Protein AF-A0A538U457-F1 (afdb_monomer_lite)

Sequence (212 aa):
MRLSGAVQDASADPAGGVRVAGLFSRLGPSGQQPFAFVWQRPANVTSWRLVQSLGPDSLGAVGAARIVESPSDGVVLVSRATLPARGFDECATCPHIYRLRRFRWGPSGLVVADEQIERSPYYAFVQLIQALVAANRDAALQWVADPSIVDQALASGWGASKGSWRLAPGTSADAKDLLMFRGSQEAYRVHFAPKGDSWVVTGFEATNREIE

Structure (mmCIF, N/CA/C/O backbone):
data_AF-A0A538U457-F1
#
_entry.id   AF-A0A538U457-F1
#
loop_
_atom_site.group_PDB
_atom_site.id
_atom_site.type_symbol
_atom_site.label_atom_id
_atom_site.label_alt_id
_atom_site.label_comp_id
_atom_site.label_asym_id
_atom_site.label_entity_id
_atom_site.label_seq_id
_atom_site.pdbx_PDB_ins_code
_atom_site.Cartn_x
_atom_site.Cartn_y
_atom_site.Cartn_z
_atom_site.occupancy
_atom_site.B_iso_or_equiv
_atom_site.auth_seq_id
_atom_site.auth_comp_id
_atom_site.auth_asym_id
_atom_site.auth_atom_id
_atom_site.pdbx_PDB_model_num
ATOM 1 N N . MET A 1 1 ? -6.257 -14.583 -23.884 1.00 38.62 1 MET A N 1
ATOM 2 C CA . MET A 1 1 ? -5.080 -13.726 -23.622 1.00 38.62 1 MET A CA 1
ATOM 3 C C . MET A 1 1 ? -5.391 -12.337 -24.164 1.00 38.62 1 MET A C 1
ATOM 5 O O . MET A 1 1 ? -5.457 -12.188 -25.375 1.00 38.62 1 MET A O 1
ATOM 9 N N . ARG A 1 2 ? -5.701 -11.348 -23.313 1.00 32.06 2 ARG A N 1
ATOM 10 C CA . ARG A 1 2 ? -5.829 -9.953 -23.771 1.00 32.06 2 ARG A CA 1
ATOM 11 C C . ARG A 1 2 ? -4.432 -9.337 -23.757 1.00 32.06 2 ARG A C 1
ATOM 13 O O . ARG A 1 2 ? -3.870 -9.113 -22.692 1.00 32.06 2 ARG A O 1
ATOM 20 N N . LEU A 1 3 ? -3.863 -9.153 -24.944 1.00 33.88 3 LEU A N 1
ATOM 21 C CA . LEU A 1 3 ? -2.622 -8.419 -25.165 1.00 33.88 3 LEU A CA 1
ATOM 22 C C . LEU A 1 3 ? -2.948 -6.922 -25.138 1.00 33.88 3 LEU A C 1
ATOM 24 O O . LEU A 1 3 ? -3.277 -6.340 -26.164 1.00 33.88 3 LEU A O 1
ATOM 28 N N . SER A 1 4 ? -2.890 -6.308 -23.961 1.00 38.06 4 SER A N 1
ATOM 29 C CA . SER A 1 4 ? -2.824 -4.848 -23.846 1.00 38.06 4 SER A CA 1
ATOM 30 C C . SER A 1 4 ? -1.347 -4.466 -23.800 1.00 38.06 4 SER A C 1
ATOM 32 O O . SER A 1 4 ? -0.777 -4.335 -22.722 1.00 38.06 4 SER A O 1
ATOM 34 N N . GLY A 1 5 ? -0.699 -4.420 -24.965 1.00 36.47 5 GLY A N 1
ATOM 35 C CA . GLY A 1 5 ? 0.709 -4.047 -25.079 1.00 36.47 5 GLY A CA 1
ATOM 36 C C . GLY A 1 5 ? 0.842 -2.545 -25.293 1.00 36.47 5 GLY A C 1
ATOM 37 O O . GLY A 1 5 ? 0.376 -2.032 -26.306 1.00 36.47 5 GLY A O 1
ATOM 38 N N . ALA A 1 6 ? 1.490 -1.849 -24.363 1.00 42.72 6 ALA A N 1
ATOM 39 C CA . ALA A 1 6 ? 2.075 -0.546 -24.651 1.00 42.72 6 ALA A CA 1
ATOM 40 C C . ALA A 1 6 ? 3.496 -0.796 -25.172 1.00 42.72 6 ALA A C 1
ATOM 42 O O . ALA A 1 6 ? 4.340 -1.325 -24.447 1.00 42.72 6 ALA A O 1
ATOM 43 N N . VAL A 1 7 ? 3.730 -0.479 -26.444 1.00 44.53 7 VAL A N 1
ATOM 44 C CA . VAL A 1 7 ? 5.066 -0.405 -27.044 1.00 44.53 7 VAL A CA 1
ATOM 45 C C . VAL A 1 7 ? 5.395 1.080 -27.099 1.00 44.53 7 VAL A C 1
ATOM 47 O O . VAL A 1 7 ? 4.703 1.819 -27.792 1.00 44.53 7 VAL A O 1
ATOM 50 N N . GLN A 1 8 ? 6.382 1.534 -26.330 1.00 48.81 8 GLN A N 1
ATOM 51 C CA . GLN A 1 8 ? 6.813 2.934 -26.356 1.00 48.81 8 GLN A CA 1
ATOM 52 C C . GLN A 1 8 ? 8.337 3.051 -26.382 1.00 48.81 8 GLN A C 1
ATOM 54 O O . GLN A 1 8 ? 9.052 2.149 -25.940 1.00 48.81 8 GLN A O 1
ATOM 59 N N . ASP A 1 9 ? 8.777 4.142 -27.007 1.00 46.94 9 ASP A N 1
ATOM 60 C CA . ASP A 1 9 ? 9.971 4.238 -27.839 1.00 46.94 9 ASP A CA 1
ATOM 61 C C . ASP A 1 9 ? 11.332 4.168 -27.136 1.00 46.94 9 ASP A C 1
ATOM 63 O O . ASP A 1 9 ? 11.504 4.385 -25.938 1.00 46.94 9 ASP A O 1
ATOM 67 N N . ALA A 1 10 ? 12.300 3.852 -27.994 1.00 48.16 10 ALA A N 1
ATOM 68 C CA . ALA A 1 10 ? 13.732 3.723 -27.806 1.00 48.16 10 ALA A CA 1
ATOM 69 C C . ALA A 1 10 ? 14.384 4.670 -26.782 1.00 48.16 10 ALA A C 1
ATOM 71 O O . ALA A 1 10 ? 14.376 5.887 -26.947 1.00 48.16 10 ALA A O 1
ATOM 72 N N . SER A 1 11 ? 15.131 4.102 -25.831 1.00 50.97 11 SER A N 1
ATOM 73 C CA . SER A 1 11 ? 16.285 4.811 -25.267 1.00 50.97 11 SER A CA 1
ATOM 74 C C . SER A 1 11 ? 17.466 4.614 -26.223 1.00 50.97 11 SER A C 1
ATOM 76 O O . SER A 1 11 ? 17.810 3.479 -26.574 1.00 50.97 11 SER A O 1
ATOM 78 N N . ALA A 1 12 ? 18.073 5.718 -26.671 1.00 52.41 12 ALA A N 1
ATOM 79 C CA . ALA A 1 12 ? 19.362 5.671 -27.348 1.00 52.41 12 ALA A CA 1
ATOM 80 C C . ALA A 1 12 ? 20.405 5.204 -26.327 1.00 52.41 12 ALA A C 1
ATOM 82 O O . ALA A 1 12 ? 20.674 5.876 -25.331 1.00 52.41 12 ALA A O 1
ATOM 83 N N . ASP A 1 13 ? 20.921 4.000 -26.535 1.00 54.59 13 ASP A N 1
ATOM 84 C CA . ASP A 1 13 ? 21.968 3.418 -25.711 1.00 54.59 13 ASP A CA 1
ATOM 85 C C . ASP A 1 13 ? 23.282 4.176 -25.973 1.00 54.59 13 ASP A C 1
ATOM 87 O O . ASP A 1 13 ? 23.631 4.361 -27.145 1.00 54.59 13 ASP A O 1
ATOM 91 N N . PRO A 1 14 ? 24.067 4.571 -24.953 1.00 53.41 14 PRO A N 1
ATOM 92 C CA . PRO A 1 14 ? 25.421 5.086 -25.176 1.00 53.41 14 PRO A CA 1
ATOM 93 C C . PRO A 1 14 ? 26.318 4.101 -25.953 1.00 53.41 14 PRO A C 1
ATOM 95 O O . PRO A 1 14 ? 27.301 4.519 -26.555 1.00 53.41 14 PRO A O 1
ATOM 98 N N . ALA A 1 15 ? 25.961 2.808 -26.000 1.00 56.38 15 ALA A N 1
ATOM 99 C CA . ALA A 1 15 ? 26.622 1.785 -26.816 1.00 56.38 15 ALA A CA 1
ATOM 100 C C . ALA A 1 15 ? 26.110 1.671 -28.278 1.00 56.38 15 ALA A C 1
ATOM 102 O O . ALA A 1 15 ? 26.468 0.726 -28.982 1.00 56.38 15 ALA A O 1
ATOM 103 N N . GLY A 1 16 ? 25.269 2.600 -28.756 1.00 66.81 16 GLY A N 1
ATOM 104 C CA . GLY A 1 16 ? 24.899 2.739 -30.176 1.00 66.81 16 GLY A CA 1
ATOM 105 C C . GLY A 1 16 ? 23.765 1.836 -30.688 1.00 66.81 16 GLY A C 1
ATOM 106 O O . GLY A 1 16 ? 23.503 1.805 -31.888 1.00 66.81 16 GLY A O 1
ATOM 107 N N . GLY A 1 17 ? 23.083 1.092 -29.813 1.00 81.00 17 GLY A N 1
ATOM 108 C CA . GLY A 1 17 ? 21.930 0.251 -30.165 1.00 81.00 17 GLY A CA 1
ATOM 109 C C . GLY A 1 17 ? 20.574 0.862 -29.793 1.00 81.00 17 GLY A C 1
ATOM 110 O O . GLY A 1 17 ? 20.490 1.807 -29.013 1.00 81.00 17 GLY A O 1
ATOM 111 N N . VAL A 1 18 ? 19.496 0.271 -30.315 1.00 88.19 18 VAL A N 1
ATOM 112 C CA . VAL A 1 18 ? 18.109 0.585 -29.931 1.00 88.19 18 VAL A CA 1
ATOM 113 C C . VAL A 1 18 ? 17.602 -0.475 -28.959 1.00 88.19 18 VAL A C 1
ATOM 115 O O . VAL A 1 18 ? 17.804 -1.671 -29.183 1.00 88.19 18 VAL A O 1
ATOM 118 N N . ARG A 1 19 ? 16.918 -0.057 -27.893 1.00 89.31 19 ARG A N 1
ATOM 119 C CA . ARG A 1 19 ? 16.259 -0.958 -26.937 1.00 89.31 19 ARG A CA 1
ATOM 120 C C . ARG A 1 19 ? 14.780 -0.641 -26.835 1.00 89.31 19 ARG A C 1
ATOM 122 O O . ARG A 1 19 ? 14.412 0.526 -26.836 1.00 89.31 19 ARG A O 1
ATOM 129 N N . VAL A 1 20 ? 13.957 -1.676 -26.717 1.00 91.69 20 VAL A N 1
ATOM 130 C CA . VAL A 1 20 ? 12.508 -1.546 -26.527 1.00 91.69 20 VAL A CA 1
ATOM 131 C C . VAL A 1 20 ? 12.059 -2.462 -25.401 1.00 91.69 20 VAL A C 1
ATOM 133 O O . VAL A 1 20 ? 12.554 -3.584 -25.274 1.00 91.69 20 VAL A O 1
ATOM 136 N N . ALA A 1 21 ? 11.122 -1.986 -24.587 1.00 93.44 21 ALA A N 1
ATOM 137 C CA . ALA A 1 21 ? 10.459 -2.792 -23.574 1.00 93.44 21 ALA A CA 1
ATOM 138 C C . ALA A 1 21 ? 9.000 -3.016 -23.975 1.00 93.44 21 ALA A C 1
ATOM 140 O O . ALA A 1 21 ? 8.310 -2.086 -24.386 1.00 93.44 21 ALA A O 1
ATOM 141 N N . GLY A 1 22 ? 8.533 -4.252 -23.837 1.00 94.19 22 GLY A N 1
ATOM 142 C CA . GLY A 1 22 ? 7.123 -4.603 -23.945 1.00 94.19 22 GLY A CA 1
ATOM 143 C C . GLY A 1 22 ? 6.611 -5.040 -22.586 1.00 94.19 22 GLY A C 1
ATOM 144 O O . GLY A 1 22 ? 7.210 -5.914 -21.953 1.00 94.19 22 GLY A O 1
ATOM 145 N N . LEU A 1 23 ? 5.510 -4.434 -22.149 1.00 96.25 23 LEU A N 1
ATOM 146 C CA . LEU A 1 23 ? 4.815 -4.805 -20.926 1.00 96.25 23 LEU A CA 1
ATOM 147 C C . LEU A 1 23 ? 3.548 -5.595 -21.254 1.00 96.25 23 LEU A C 1
ATOM 149 O O . LEU A 1 23 ? 2.762 -5.216 -22.122 1.00 96.25 23 LEU A O 1
ATOM 153 N N . PHE A 1 24 ? 3.348 -6.675 -20.514 1.00 95.50 24 PHE A N 1
ATOM 154 C CA . PHE A 1 24 ? 2.248 -7.606 -20.680 1.00 95.50 24 PHE A CA 1
ATOM 155 C C . PHE A 1 24 ? 1.660 -7.956 -19.321 1.00 95.50 24 PHE A C 1
ATOM 157 O O . PHE A 1 24 ? 2.313 -7.809 -18.290 1.00 95.50 24 PHE A O 1
ATOM 164 N N . SER A 1 25 ? 0.443 -8.489 -19.331 1.00 93.94 25 SER A N 1
ATOM 165 C CA . SER A 1 25 ? -0.188 -9.009 -18.125 1.00 93.94 25 SER A CA 1
ATOM 166 C C . SER A 1 25 ? -1.003 -10.253 -18.428 1.00 93.94 25 SER A C 1
ATOM 168 O O . SER A 1 25 ? -1.618 -10.375 -19.489 1.00 93.94 25 SER A O 1
ATOM 170 N N . ARG A 1 26 ? -1.061 -11.160 -17.455 1.00 93.50 26 ARG A N 1
ATOM 171 C CA . ARG A 1 26 ? -2.000 -12.286 -17.445 1.00 93.50 26 ARG A CA 1
ATOM 172 C C . ARG A 1 26 ? -2.936 -12.179 -16.247 1.00 93.50 26 ARG A C 1
ATOM 174 O O . ARG A 1 26 ? -2.561 -11.611 -15.227 1.00 93.50 26 ARG A O 1
ATOM 181 N N . LEU A 1 27 ? -4.141 -12.725 -16.371 1.00 91.50 27 LEU A N 1
ATOM 182 C CA . LEU A 1 27 ? -5.065 -12.866 -15.249 1.00 91.50 27 LEU A CA 1
ATOM 183 C C . LEU A 1 27 ? -4.806 -14.218 -14.575 1.00 91.50 27 LEU A C 1
ATOM 185 O O . LEU A 1 27 ? -4.837 -15.246 -15.252 1.00 91.50 27 LEU A O 1
ATOM 189 N N . GLY A 1 28 ? -4.505 -14.207 -13.279 1.00 85.50 28 GLY 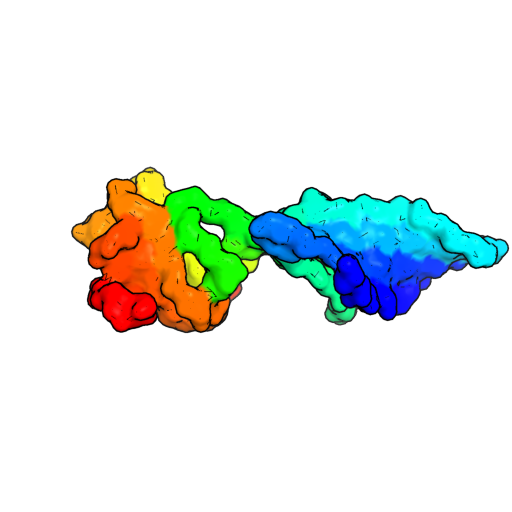A N 1
ATOM 190 C CA . GLY A 1 28 ? -4.382 -15.399 -12.442 1.00 85.50 28 GLY A CA 1
ATOM 191 C C . GLY A 1 28 ? -5.474 -15.457 -11.366 1.00 85.50 28 GLY A C 1
ATOM 192 O O . GLY A 1 28 ? -6.260 -14.516 -11.250 1.00 85.50 28 GLY A O 1
ATOM 193 N N . PRO A 1 29 ? -5.509 -16.526 -10.547 1.00 80.88 29 PRO A N 1
ATOM 194 C CA . PRO A 1 29 ? -6.521 -16.702 -9.499 1.00 80.88 29 PRO A CA 1
ATOM 195 C C . PRO A 1 29 ? -6.559 -15.556 -8.483 1.00 8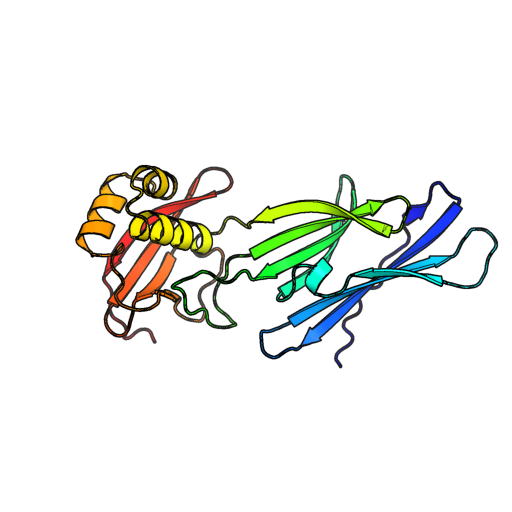0.88 29 PRO A C 1
ATOM 197 O O . PRO A 1 29 ? -7.620 -15.191 -7.997 1.00 80.88 29 PRO A O 1
ATOM 200 N N . SER A 1 30 ? -5.396 -14.974 -8.190 1.00 83.00 30 SER A N 1
ATOM 201 C CA . SER A 1 30 ? -5.239 -13.891 -7.214 1.00 83.00 30 SER A CA 1
ATOM 202 C C . SER A 1 30 ? -5.284 -12.493 -7.836 1.00 83.00 30 SER A C 1
ATOM 204 O O . SER A 1 30 ? -5.100 -11.518 -7.122 1.00 83.00 30 SER A O 1
ATOM 206 N N . GLY A 1 31 ? -5.489 -12.374 -9.153 1.00 87.50 31 GLY A N 1
ATOM 207 C CA . GLY A 1 31 ? -5.535 -11.092 -9.858 1.00 87.50 31 GLY A CA 1
ATOM 208 C C . GLY A 1 31 ? -4.564 -10.989 -11.033 1.00 87.50 31 GLY A C 1
ATOM 209 O O . GLY A 1 31 ? -4.044 -11.983 -11.548 1.00 87.50 31 GLY A O 1
ATOM 210 N N . GLN A 1 32 ? -4.351 -9.761 -11.502 1.00 91.94 32 GLN A N 1
ATOM 211 C CA . GLN A 1 32 ? -3.461 -9.470 -12.624 1.00 91.94 32 GLN A CA 1
ATOM 212 C C . GLN A 1 32 ? -1.994 -9.713 -12.229 1.00 91.94 32 GLN A C 1
ATOM 214 O O . GLN A 1 32 ? -1.577 -9.391 -11.123 1.00 91.94 32 GLN A O 1
ATOM 219 N N . GLN A 1 33 ? -1.209 -10.299 -13.130 1.00 94.69 33 GLN A N 1
ATOM 220 C CA . GLN A 1 33 ? 0.222 -10.547 -12.954 1.00 94.69 33 GLN A CA 1
ATOM 221 C C . GLN A 1 33 ? 0.975 -9.962 -14.154 1.00 94.69 33 GLN A C 1
ATOM 223 O O . GLN A 1 33 ? 0.889 -10.537 -15.251 1.00 94.69 33 GLN A O 1
ATOM 228 N N . PRO A 1 34 ? 1.664 -8.819 -13.992 1.00 95.75 34 PRO A N 1
ATOM 229 C CA . PRO A 1 34 ? 2.434 -8.218 -15.064 1.00 95.75 34 PRO A CA 1
ATOM 230 C C . PRO A 1 34 ? 3.740 -8.982 -15.305 1.00 95.75 34 PRO A C 1
ATOM 232 O O . PRO A 1 34 ? 4.302 -9.598 -14.402 1.00 95.75 34 PRO A O 1
ATOM 235 N N . PHE A 1 35 ? 4.246 -8.913 -16.529 1.00 96.25 35 PHE A N 1
ATOM 236 C CA . PHE A 1 35 ? 5.586 -9.353 -16.906 1.00 96.25 35 PHE A CA 1
ATOM 237 C C . PHE A 1 35 ? 6.085 -8.497 -18.070 1.00 96.25 35 PHE A C 1
ATOM 239 O O . PHE A 1 35 ? 5.293 -8.010 -18.879 1.00 96.25 35 PHE A O 1
ATOM 246 N N . ALA A 1 36 ? 7.395 -8.295 -18.157 1.00 96.12 36 ALA A N 1
ATOM 247 C CA . ALA A 1 36 ? 8.000 -7.453 -19.179 1.00 96.12 36 ALA A CA 1
ATOM 248 C C . ALA A 1 36 ? 9.141 -8.168 -19.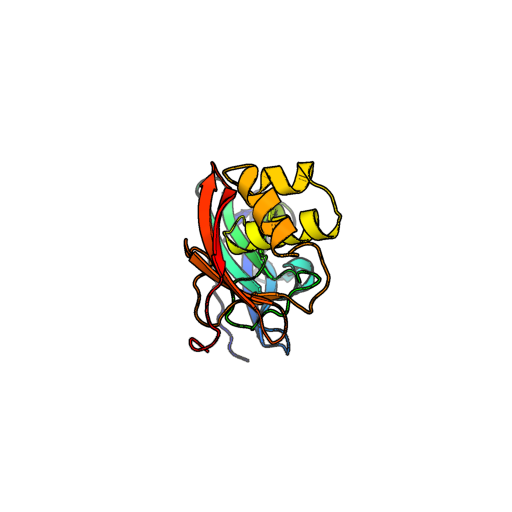898 1.00 96.12 36 ALA A C 1
ATOM 250 O O . ALA A 1 36 ? 9.841 -9.007 -19.331 1.00 96.12 36 ALA A O 1
ATOM 251 N N . PHE A 1 37 ? 9.347 -7.792 -21.150 1.00 96.88 37 PHE A N 1
ATOM 252 C CA . PHE A 1 37 ? 10.457 -8.249 -21.971 1.00 96.88 37 PHE A CA 1
ATOM 253 C C . PH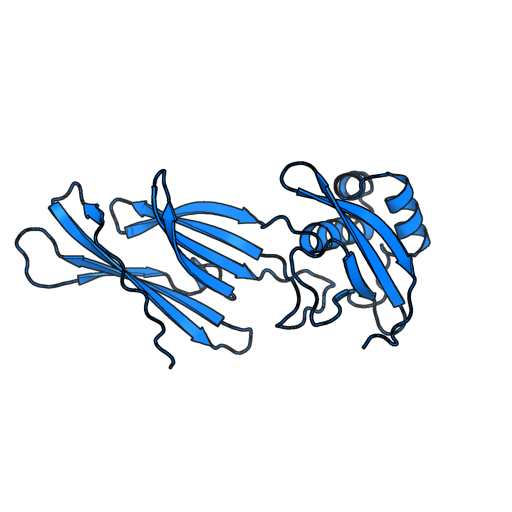E A 1 37 ? 11.193 -7.043 -22.532 1.00 96.88 37 PHE A C 1
ATOM 255 O O . PHE A 1 37 ? 10.568 -6.051 -22.906 1.00 96.88 37 PHE A O 1
ATOM 262 N N . VAL A 1 38 ? 12.518 -7.138 -22.601 1.00 94.88 38 VAL A N 1
ATOM 263 C CA . VAL A 1 38 ? 13.366 -6.126 -23.227 1.00 94.88 38 VAL A CA 1
ATOM 264 C C . VAL A 1 38 ? 14.068 -6.749 -24.413 1.00 94.88 38 VAL A C 1
ATOM 266 O O . VAL A 1 38 ? 14.767 -7.757 -24.275 1.00 94.88 38 VAL A O 1
ATOM 269 N N . TRP A 1 39 ? 13.936 -6.104 -25.563 1.00 94.81 39 TRP A N 1
ATOM 270 C CA . TRP A 1 39 ? 14.673 -6.449 -26.765 1.00 94.81 39 TRP A CA 1
ATOM 271 C C . TRP A 1 39 ? 15.694 -5.368 -27.083 1.00 94.81 39 TRP A C 1
ATOM 273 O O . TRP A 1 39 ? 15.456 -4.179 -26.879 1.00 94.81 39 TRP A O 1
ATOM 283 N N . GLN A 1 40 ? 16.836 -5.792 -27.611 1.00 92.62 40 GLN A N 1
ATOM 284 C CA . GLN A 1 40 ? 17.882 -4.909 -28.103 1.00 92.62 40 GLN A CA 1
ATOM 285 C C . GLN A 1 40 ? 18.151 -5.220 -29.570 1.00 92.62 40 GLN A C 1
ATOM 287 O O . GLN A 1 40 ? 18.251 -6.384 -29.966 1.00 92.62 40 GLN A O 1
ATOM 292 N N . ARG A 1 41 ? 18.336 -4.165 -30.351 1.00 92.50 41 ARG A N 1
ATOM 293 C CA . ARG A 1 41 ? 18.927 -4.208 -31.680 1.00 92.50 41 ARG A CA 1
ATOM 294 C C . ARG A 1 41 ? 20.257 -3.448 -31.632 1.00 92.50 41 ARG A C 1
ATOM 296 O O . ARG A 1 41 ? 20.232 -2.222 -31.511 1.00 92.50 41 ARG A O 1
ATOM 303 N N . PRO A 1 42 ? 21.408 -4.145 -31.650 1.00 88.50 42 PRO A N 1
ATOM 304 C CA . PRO A 1 42 ? 22.719 -3.499 -31.696 1.00 88.50 42 PRO A CA 1
ATOM 305 C C . PRO A 1 42 ? 22.878 -2.575 -32.910 1.00 88.50 42 PRO A C 1
ATOM 307 O O . PRO A 1 42 ? 22.178 -2.735 -33.913 1.00 88.50 42 PRO A O 1
ATOM 310 N N . ALA A 1 43 ? 23.833 -1.642 -32.835 1.00 85.81 43 ALA A N 1
ATOM 311 C CA . ALA A 1 43 ? 24.239 -0.840 -33.986 1.00 85.81 43 ALA A CA 1
ATOM 312 C C . ALA A 1 43 ? 24.586 -1.757 -35.168 1.00 85.81 43 ALA A C 1
ATOM 314 O O . ALA A 1 43 ? 25.257 -2.772 -34.982 1.00 85.81 43 ALA A O 1
ATOM 315 N N . ASN A 1 44 ? 24.160 -1.394 -36.378 1.00 87.25 44 ASN A N 1
ATOM 316 C CA . ASN A 1 44 ? 24.506 -2.099 -37.621 1.00 87.25 44 ASN A CA 1
ATOM 317 C C . ASN A 1 44 ? 24.006 -3.555 -37.726 1.00 87.25 44 ASN A C 1
ATOM 319 O O . ASN A 1 44 ? 24.433 -4.286 -38.617 1.00 87.25 44 ASN A O 1
ATOM 323 N N . VAL A 1 45 ? 23.084 -3.979 -36.857 1.00 90.25 45 VAL A N 1
ATOM 324 C CA . VAL A 1 45 ? 22.435 -5.294 -36.923 1.00 90.25 45 VAL A CA 1
ATOM 325 C C . VAL A 1 45 ? 20.939 -5.105 -37.169 1.00 90.25 45 VAL A C 1
ATOM 327 O O . VAL A 1 45 ? 20.297 -4.261 -36.548 1.00 90.25 45 VAL A O 1
ATOM 330 N N . THR A 1 46 ? 20.354 -5.890 -38.074 1.00 88.94 46 THR A N 1
ATOM 331 C CA . THR A 1 46 ? 18.921 -5.796 -38.414 1.00 88.94 46 THR A CA 1
ATOM 332 C C . THR A 1 46 ? 18.029 -6.644 -37.506 1.00 88.94 46 THR A C 1
ATOM 334 O O . THR A 1 46 ? 16.840 -6.356 -37.376 1.00 88.94 46 THR A O 1
ATOM 337 N N . SER A 1 47 ? 18.586 -7.662 -36.846 1.00 93.50 47 SER A N 1
ATOM 338 C CA . SER A 1 47 ? 17.851 -8.570 -35.965 1.00 93.50 47 SER A CA 1
ATOM 339 C C . SER A 1 47 ? 17.705 -8.031 -34.543 1.00 93.50 47 SER A C 1
ATOM 341 O O . SER A 1 47 ? 18.667 -7.553 -33.937 1.00 93.50 47 SER A O 1
ATOM 343 N N . TRP A 1 48 ? 16.516 -8.215 -33.975 1.00 94.31 48 TRP A N 1
ATOM 344 C CA . TRP A 1 48 ? 16.267 -8.040 -32.548 1.00 94.31 48 TRP A CA 1
ATOM 345 C C . TRP A 1 48 ? 16.668 -9.290 -31.772 1.00 94.31 48 TRP A C 1
ATOM 347 O O . TRP A 1 48 ? 16.427 -10.411 -32.218 1.00 94.31 48 TRP A O 1
ATOM 357 N N . ARG A 1 49 ? 17.216 -9.099 -30.572 1.00 94.50 49 ARG A N 1
ATOM 358 C CA . ARG A 1 49 ? 17.426 -10.174 -29.595 1.00 94.50 49 ARG A CA 1
ATOM 359 C C . ARG A 1 49 ? 16.739 -9.828 -28.281 1.00 94.50 49 ARG A C 1
ATOM 361 O O . ARG A 1 49 ? 16.773 -8.675 -27.853 1.00 94.50 49 ARG A O 1
ATOM 368 N N . LEU A 1 50 ? 16.130 -10.823 -27.643 1.00 95.25 50 LEU A N 1
ATOM 369 C CA . LEU A 1 50 ? 15.642 -10.696 -26.273 1.00 95.25 50 LEU A CA 1
ATOM 370 C C . LEU A 1 50 ? 16.856 -10.621 -25.338 1.00 95.25 50 LEU A C 1
ATOM 372 O O . LEU A 1 50 ? 17.704 -11.509 -25.372 1.00 95.25 50 LEU A O 1
ATOM 376 N N . VAL A 1 51 ? 16.952 -9.562 -24.535 1.00 95.00 51 VAL A N 1
ATOM 377 C CA . VAL A 1 51 ? 18.070 -9.349 -23.595 1.00 95.00 51 VAL A CA 1
ATOM 378 C C . VAL A 1 51 ? 17.646 -9.433 -22.135 1.00 95.00 51 VAL A C 1
ATOM 380 O O . VAL A 1 51 ? 18.492 -9.639 -21.271 1.00 95.00 51 VAL A O 1
ATOM 383 N N . GLN A 1 52 ? 16.349 -9.303 -21.847 1.00 96.25 52 GLN A N 1
ATOM 384 C CA . GLN A 1 52 ? 15.834 -9.415 -20.489 1.00 96.25 52 GLN A CA 1
ATOM 385 C C . GLN A 1 52 ? 14.390 -9.908 -20.477 1.00 96.25 52 GLN A C 1
ATOM 387 O O . GLN A 1 52 ? 13.571 -9.498 -21.301 1.00 96.25 52 GLN A O 1
ATOM 392 N N . SER A 1 53 ? 14.071 -10.723 -19.477 1.00 96.81 53 SER A N 1
ATOM 393 C CA . SER A 1 53 ? 12.708 -11.059 -19.076 1.00 96.81 53 SER A CA 1
ATOM 394 C C . SER A 1 53 ? 12.519 -10.726 -17.600 1.00 96.81 53 SER A C 1
ATOM 396 O O . SER A 1 53 ? 13.280 -11.203 -16.758 1.00 96.81 53 SER A O 1
ATOM 398 N N . LEU A 1 54 ? 11.497 -9.940 -17.286 1.00 96.50 54 LEU A N 1
ATOM 399 C CA . LEU A 1 54 ? 11.045 -9.659 -15.930 1.00 96.50 54 LEU A CA 1
ATOM 400 C C . LEU A 1 54 ? 9.725 -10.394 -15.718 1.00 96.50 54 LEU A C 1
ATOM 402 O O . LEU A 1 54 ? 8.691 -9.994 -16.253 1.00 96.50 54 LEU A O 1
ATOM 406 N N . GLY A 1 55 ? 9.773 -11.494 -14.971 1.00 95.06 55 GLY A N 1
ATOM 407 C CA . GLY A 1 55 ? 8.574 -12.250 -14.615 1.00 95.06 55 GLY A CA 1
ATOM 408 C C . GLY A 1 55 ? 7.738 -11.537 -13.545 1.00 95.06 55 GLY A C 1
ATOM 409 O O . GLY A 1 55 ? 8.184 -10.525 -12.994 1.00 95.06 55 GLY A O 1
ATOM 410 N N . PRO A 1 56 ? 6.561 -12.089 -13.193 1.00 92.19 56 PRO A N 1
ATOM 411 C CA . PRO A 1 56 ? 5.731 -11.552 -12.119 1.00 92.19 56 PRO A CA 1
ATOM 412 C C . PRO A 1 56 ? 6.524 -11.309 -10.837 1.00 92.19 56 PRO A C 1
ATOM 414 O O . PRO A 1 56 ? 6.478 -10.207 -10.308 1.00 92.19 56 PRO A O 1
ATOM 417 N N . ASP A 1 57 ? 7.348 -12.260 -10.397 1.00 91.75 57 ASP A N 1
ATOM 418 C CA . ASP A 1 57 ? 8.135 -12.126 -9.162 1.00 91.75 57 ASP A CA 1
ATOM 419 C C . ASP A 1 57 ? 9.124 -10.948 -9.209 1.00 91.75 57 ASP A C 1
ATOM 421 O O . ASP A 1 57 ? 9.301 -10.225 -8.224 1.00 91.75 57 ASP A O 1
ATOM 425 N N . SER A 1 58 ? 9.713 -10.679 -10.380 1.00 94.19 58 SER A N 1
ATOM 426 C CA . SER A 1 58 ? 10.572 -9.508 -10.590 1.00 94.19 58 SER A CA 1
ATOM 427 C C . SER A 1 58 ? 9.787 -8.200 -10.442 1.00 94.19 58 SER A C 1
ATOM 429 O O . SER A 1 58 ? 10.292 -7.237 -9.864 1.00 94.19 58 SER A O 1
ATOM 431 N N . LEU A 1 59 ? 8.533 -8.174 -10.900 1.00 94.38 59 LEU A N 1
ATOM 432 C CA . LEU A 1 59 ? 7.639 -7.012 -10.830 1.00 94.38 59 LEU A CA 1
ATOM 433 C C . LEU A 1 59 ? 6.805 -6.940 -9.534 1.00 94.38 59 LEU A C 1
ATOM 435 O O . LEU A 1 59 ? 6.012 -6.015 -9.369 1.00 94.38 59 LEU A O 1
ATOM 439 N N . GLY A 1 60 ? 7.011 -7.865 -8.590 1.00 88.75 60 GLY A N 1
ATOM 440 C CA . GLY A 1 60 ? 6.336 -7.873 -7.285 1.00 88.75 60 GLY A CA 1
ATOM 441 C C . GLY A 1 60 ? 5.114 -8.795 -7.173 1.00 88.75 60 GLY A C 1
ATOM 442 O O . GLY A 1 60 ? 4.403 -8.722 -6.181 1.00 88.75 60 GLY A O 1
ATOM 443 N N . ALA A 1 61 ? 4.911 -9.697 -8.133 1.00 89.88 61 ALA A N 1
ATOM 444 C CA . ALA A 1 61 ? 3.833 -10.681 -8.246 1.00 89.88 61 ALA A CA 1
ATOM 445 C C . ALA A 1 61 ? 2.481 -10.109 -8.711 1.00 89.88 61 ALA A C 1
ATOM 447 O O . ALA A 1 61 ? 2.337 -9.769 -9.884 1.00 89.88 61 ALA A O 1
ATOM 448 N N . VAL A 1 62 ? 1.464 -10.097 -7.848 1.00 93.25 62 VAL A N 1
ATOM 449 C CA . VAL A 1 62 ? 0.095 -9.694 -8.205 1.00 93.25 62 VAL A CA 1
ATOM 450 C C . VAL A 1 62 ? -0.022 -8.176 -8.172 1.00 93.25 62 VAL A C 1
ATOM 452 O O . VAL A 1 62 ? 0.413 -7.546 -7.215 1.00 93.25 62 VAL A O 1
ATOM 455 N N . GLY A 1 63 ? -0.626 -7.587 -9.200 1.00 92.69 63 GLY A N 1
ATOM 456 C CA . GLY A 1 63 ? -0.895 -6.159 -9.286 1.00 92.69 63 GLY A CA 1
ATOM 457 C C . GLY A 1 63 ? -0.885 -5.650 -10.722 1.00 92.69 63 GLY A C 1
ATOM 458 O O . GLY A 1 63 ? -1.216 -6.365 -11.668 1.00 92.69 63 GLY A O 1
ATOM 459 N N . ALA A 1 64 ? -0.485 -4.395 -10.885 1.00 94.12 64 ALA A N 1
ATOM 460 C CA . ALA A 1 64 ? -0.409 -3.732 -12.177 1.00 94.12 64 ALA A CA 1
ATOM 461 C C . ALA A 1 64 ? 1.003 -3.210 -12.433 1.00 94.12 64 ALA A C 1
ATOM 463 O O . ALA A 1 64 ? 1.769 -2.940 -11.511 1.00 94.12 64 ALA A O 1
ATOM 464 N N . ALA A 1 65 ? 1.343 -3.018 -13.698 1.00 95.81 65 ALA A N 1
ATOM 465 C CA . ALA A 1 65 ? 2.522 -2.263 -14.076 1.00 95.81 65 ALA A CA 1
ATOM 466 C C . ALA A 1 65 ? 2.175 -1.325 -15.229 1.00 95.81 65 ALA A C 1
ATOM 468 O O . ALA A 1 65 ? 1.193 -1.538 -15.943 1.00 95.81 65 ALA A O 1
ATOM 469 N N . ARG A 1 66 ? 2.971 -0.273 -15.390 1.00 95.56 66 ARG A N 1
ATOM 470 C CA . ARG A 1 66 ? 2.828 0.712 -16.458 1.00 95.56 66 ARG A CA 1
ATOM 471 C C . ARG A 1 66 ? 4.184 1.273 -16.848 1.00 95.56 66 ARG A C 1
ATOM 473 O O . ARG A 1 66 ? 5.042 1.469 -15.991 1.00 95.56 66 ARG A O 1
ATOM 480 N N . ILE A 1 67 ? 4.350 1.547 -18.132 1.00 92.62 67 ILE A N 1
ATOM 481 C CA . ILE A 1 67 ? 5.459 2.352 -18.637 1.00 92.62 67 ILE A CA 1
ATOM 482 C C . ILE A 1 67 ? 4.989 3.808 -18.606 1.00 92.62 67 ILE A C 1
ATOM 484 O O . ILE A 1 67 ? 3.875 4.096 -19.040 1.00 92.62 67 ILE A O 1
ATOM 488 N N . VAL A 1 68 ? 5.786 4.696 -18.020 1.00 91.81 68 VAL A N 1
ATOM 489 C CA . VAL A 1 68 ? 5.467 6.124 -17.877 1.00 91.81 68 VAL A CA 1
ATOM 490 C C . VAL A 1 68 ? 6.695 6.971 -18.180 1.00 91.81 68 VAL A C 1
ATOM 492 O O . VAL A 1 68 ? 7.826 6.533 -17.977 1.00 91.81 68 VAL A O 1
ATOM 495 N N . GLU A 1 69 ? 6.476 8.199 -18.633 1.00 87.62 69 GLU A N 1
ATOM 496 C CA . GLU A 1 69 ? 7.542 9.191 -18.766 1.00 87.62 69 GLU A CA 1
ATOM 497 C C . GLU A 1 69 ? 7.850 9.823 -17.399 1.00 87.62 69 GLU A C 1
ATOM 499 O O . GLU A 1 69 ? 6.953 10.204 -16.645 1.00 87.62 69 GLU A O 1
ATOM 504 N N . SER A 1 70 ? 9.136 9.906 -17.066 1.00 84.19 70 SER A N 1
ATOM 505 C CA . SER A 1 70 ? 9.690 10.555 -15.880 1.00 84.19 70 SER A CA 1
ATOM 506 C C . SER A 1 70 ? 10.532 11.756 -16.322 1.00 84.19 70 SER A C 1
ATOM 508 O O . SER A 1 70 ? 11.427 11.576 -17.150 1.00 84.19 70 SER A O 1
ATOM 510 N N . PRO A 1 71 ? 10.331 12.961 -15.760 1.00 81.38 71 PRO A N 1
ATOM 511 C CA . PRO A 1 71 ? 11.133 14.135 -16.115 1.00 81.38 71 PRO A CA 1
ATOM 512 C C . PRO A 1 71 ? 12.638 13.960 -15.863 1.00 81.38 71 PRO A C 1
ATOM 514 O O . PRO A 1 71 ? 13.451 14.516 -16.593 1.00 81.38 71 PRO A O 1
ATOM 517 N N . SER A 1 72 ? 13.009 13.191 -14.834 1.00 83.12 72 SER A N 1
ATOM 518 C CA . SER A 1 72 ? 14.402 12.958 -14.426 1.00 83.12 72 SER A CA 1
ATOM 519 C C . SER A 1 72 ? 15.053 11.751 -15.098 1.00 83.12 72 SER A C 1
ATOM 521 O O . SER A 1 72 ? 16.259 11.751 -15.322 1.00 83.12 72 SER A O 1
ATOM 523 N N . ASP A 1 73 ? 14.267 10.716 -15.398 1.00 78.44 73 ASP A N 1
ATOM 524 C CA . ASP A 1 73 ? 14.783 9.389 -15.775 1.00 78.44 73 ASP A CA 1
ATOM 525 C C . ASP A 1 73 ? 14.380 8.964 -17.192 1.00 78.44 73 ASP A C 1
ATOM 527 O O . ASP A 1 73 ? 14.685 7.848 -17.617 1.00 78.44 73 ASP A O 1
ATOM 531 N N . GLY A 1 74 ? 13.662 9.824 -17.919 1.00 84.69 74 GLY A N 1
ATOM 532 C CA . GLY A 1 74 ? 13.033 9.463 -19.182 1.00 84.69 74 GLY A CA 1
ATOM 533 C C . GLY A 1 74 ? 11.967 8.384 -18.982 1.00 84.69 74 GLY A C 1
ATOM 534 O O . GLY A 1 74 ? 11.224 8.390 -18.004 1.00 84.69 74 GLY A O 1
ATOM 535 N N . VAL A 1 75 ? 11.867 7.442 -19.915 1.00 86.19 75 VAL A N 1
ATOM 536 C CA . VAL A 1 75 ? 10.879 6.358 -19.841 1.00 86.19 75 VAL A CA 1
ATOM 537 C C . VAL A 1 75 ? 11.246 5.368 -18.729 1.00 86.19 75 VAL A C 1
ATOM 539 O O . VAL A 1 75 ? 12.315 4.756 -18.758 1.00 86.19 75 VAL A O 1
ATOM 542 N N . VAL A 1 76 ? 10.333 5.162 -17.778 1.00 92.12 76 VAL A N 1
ATOM 543 C CA . VAL A 1 76 ? 10.486 4.228 -16.652 1.00 92.12 76 VAL A CA 1
ATOM 544 C C . VAL A 1 76 ? 9.351 3.210 -16.617 1.00 92.12 76 VAL A C 1
ATOM 546 O O . VAL A 1 76 ? 8.211 3.499 -16.983 1.00 92.12 76 VAL A O 1
ATOM 549 N N . LEU A 1 77 ? 9.646 2.008 -16.126 1.00 95.12 77 LEU A N 1
ATOM 550 C CA . LEU A 1 77 ? 8.625 1.018 -15.786 1.00 95.12 77 LEU A CA 1
ATOM 551 C C . LEU A 1 77 ? 8.282 1.168 -14.301 1.00 95.12 77 LEU A C 1
ATOM 553 O O . LEU A 1 77 ? 9.167 1.167 -13.453 1.00 95.12 77 LEU A O 1
ATOM 557 N N . VAL A 1 78 ? 6.998 1.277 -13.977 1.00 96.25 78 VAL A N 1
ATOM 558 C CA . VAL A 1 78 ? 6.502 1.317 -12.598 1.00 96.25 78 VAL A CA 1
ATOM 559 C C . VAL A 1 78 ? 5.594 0.121 -12.379 1.00 96.25 78 VAL A C 1
ATOM 561 O O . VAL A 1 78 ? 4.579 -0.011 -13.063 1.00 96.25 78 VAL A O 1
ATOM 564 N N . SER A 1 79 ? 5.933 -0.736 -11.421 1.00 97.12 79 SER A N 1
ATOM 565 C CA . SER A 1 79 ? 5.055 -1.811 -10.962 1.00 97.12 79 SER A CA 1
ATOM 566 C C . SER A 1 79 ? 4.456 -1.468 -9.601 1.00 97.12 79 SER A C 1
ATOM 568 O O . SER A 1 79 ? 5.135 -0.942 -8.722 1.00 97.12 79 SER A O 1
ATOM 570 N N . ARG A 1 80 ? 3.172 -1.774 -9.437 1.00 95.81 80 ARG A N 1
ATOM 571 C CA . ARG A 1 80 ? 2.376 -1.603 -8.224 1.00 95.81 80 ARG A CA 1
ATOM 572 C C . ARG A 1 80 ? 1.781 -2.953 -7.857 1.00 95.81 80 ARG A C 1
ATOM 574 O O . ARG A 1 80 ? 0.800 -3.379 -8.465 1.00 95.81 80 ARG A O 1
ATOM 581 N N . ALA A 1 81 ? 2.396 -3.617 -6.890 1.00 95.06 81 ALA A N 1
ATOM 582 C CA . ALA A 1 81 ? 2.040 -4.964 -6.479 1.00 95.06 81 ALA A CA 1
ATOM 583 C C . ALA A 1 81 ? 1.318 -4.986 -5.131 1.00 95.06 81 ALA A C 1
ATOM 585 O O . ALA A 1 81 ? 1.708 -4.265 -4.218 1.00 95.06 81 ALA A O 1
ATOM 586 N N . THR A 1 82 ? 0.291 -5.817 -4.990 1.00 93.56 82 THR A N 1
ATOM 587 C CA . THR A 1 82 ? -0.439 -6.021 -3.732 1.00 93.56 82 THR A CA 1
ATOM 588 C C . THR A 1 82 ? 0.392 -6.849 -2.756 1.00 93.56 82 THR A C 1
ATOM 590 O O . THR A 1 82 ? 0.929 -7.895 -3.128 1.00 93.56 82 THR A O 1
ATOM 593 N N . LEU A 1 83 ? 0.458 -6.421 -1.498 1.00 92.88 83 LEU A N 1
ATOM 594 C CA . LEU A 1 83 ? 1.049 -7.175 -0.400 1.00 92.88 83 LEU A CA 1
ATOM 595 C C . LEU A 1 83 ? -0.047 -7.657 0.555 1.00 92.88 83 LEU A C 1
ATOM 597 O O . LEU A 1 83 ? -0.869 -6.842 0.968 1.00 92.88 83 LEU A O 1
ATOM 601 N N . PRO A 1 84 ? -0.032 -8.938 0.962 1.00 90.25 84 PRO A N 1
ATOM 602 C CA . PRO A 1 84 ? -0.996 -9.439 1.928 1.00 90.25 84 PRO A CA 1
ATOM 603 C C . PRO A 1 84 ? -0.741 -8.838 3.316 1.00 90.25 84 PRO A C 1
ATOM 605 O O . PRO A 1 84 ? 0.390 -8.846 3.813 1.00 90.25 84 PRO A O 1
ATOM 608 N N . ALA A 1 85 ? -1.804 -8.383 3.974 1.00 92.62 85 ALA A N 1
ATOM 609 C CA . ALA A 1 85 ? -1.774 -7.955 5.367 1.00 92.62 85 ALA A CA 1
ATOM 610 C C . ALA A 1 85 ? -2.247 -9.090 6.292 1.00 92.62 85 ALA A C 1
ATOM 612 O O . ALA A 1 85 ? -3.377 -9.566 6.210 1.00 92.62 85 ALA A O 1
ATOM 613 N N . ARG A 1 86 ? -1.385 -9.552 7.209 1.00 91.19 86 ARG A N 1
ATOM 614 C CA . ARG A 1 86 ? -1.774 -10.592 8.180 1.00 91.19 86 ARG A CA 1
ATOM 615 C C . ARG A 1 86 ? -2.902 -10.092 9.081 1.00 91.19 86 ARG A C 1
ATOM 617 O O . ARG A 1 86 ? -2.792 -9.007 9.643 1.00 91.19 86 ARG A O 1
ATOM 624 N N . GLY A 1 87 ? -3.933 -10.916 9.257 1.00 93.00 87 GLY A N 1
ATOM 625 C CA . GLY A 1 87 ? -5.123 -10.560 10.036 1.00 93.00 87 GLY A CA 1
ATOM 626 C C . GLY A 1 87 ? -6.156 -9.745 9.255 1.00 93.00 87 GLY A C 1
ATOM 627 O O . GLY A 1 87 ? -7.131 -9.300 9.855 1.00 93.00 87 GLY A O 1
ATOM 628 N N . PHE A 1 88 ? -5.957 -9.570 7.945 1.00 95.19 88 PHE A N 1
ATOM 629 C CA . PHE A 1 88 ? -6.888 -8.896 7.050 1.00 95.19 88 PHE A CA 1
ATOM 630 C C . PHE A 1 88 ? -7.396 -9.865 5.979 1.00 95.19 88 PHE A C 1
ATOM 632 O O . PHE A 1 88 ? -6.631 -10.668 5.445 1.00 95.19 88 PHE A O 1
ATOM 639 N N . ASP A 1 89 ? -8.692 -9.791 5.695 1.00 92.62 89 ASP A N 1
ATOM 640 C CA . ASP A 1 89 ? -9.358 -10.469 4.588 1.00 92.62 89 ASP A CA 1
ATOM 641 C C . ASP A 1 89 ? -9.777 -9.408 3.566 1.00 92.62 89 ASP A C 1
ATOM 643 O O . ASP A 1 89 ? -10.687 -8.605 3.797 1.00 92.62 89 ASP A O 1
ATOM 647 N N . GLU A 1 90 ? -9.020 -9.330 2.477 1.00 88.44 90 GLU A N 1
ATOM 648 C CA . GLU A 1 90 ? -9.099 -8.241 1.512 1.00 88.44 90 GLU A CA 1
ATOM 649 C C . GLU A 1 90 ? -9.848 -8.705 0.263 1.00 88.44 90 GLU A C 1
ATOM 651 O O . GLU A 1 90 ? -9.435 -9.641 -0.425 1.00 88.44 90 GLU A O 1
ATOM 656 N N . CYS A 1 91 ? -10.943 -8.022 -0.067 1.00 85.38 91 CYS A N 1
ATOM 657 C CA . CYS A 1 91 ? -11.654 -8.277 -1.311 1.00 85.38 91 CYS A CA 1
ATOM 658 C C . CYS A 1 91 ? -10.840 -7.784 -2.520 1.00 85.38 91 CYS A C 1
ATOM 660 O O . CYS A 1 91 ? -10.104 -6.810 -2.417 1.00 85.38 91 CYS A O 1
ATOM 662 N N . ALA A 1 92 ? -11.019 -8.388 -3.699 1.00 81.75 92 ALA A N 1
ATOM 663 C CA . ALA A 1 92 ? -10.237 -8.042 -4.898 1.00 81.75 92 ALA A CA 1
ATOM 664 C C . ALA A 1 92 ? -10.401 -6.583 -5.384 1.00 81.75 92 ALA A C 1
ATOM 666 O O . ALA A 1 92 ? -9.593 -6.098 -6.173 1.00 81.75 92 ALA A O 1
ATOM 667 N N . THR A 1 93 ? -11.468 -5.899 -4.964 1.00 81.81 93 THR A N 1
ATOM 668 C CA . THR A 1 93 ? -11.750 -4.491 -5.296 1.00 81.81 93 THR A CA 1
ATOM 669 C C . THR A 1 93 ? -11.438 -3.534 -4.149 1.00 81.81 93 THR A C 1
ATOM 671 O O . THR A 1 93 ? -11.653 -2.332 -4.279 1.00 81.81 93 THR A O 1
ATOM 674 N N . CYS A 1 94 ? -11.003 -4.058 -3.007 1.00 87.56 94 CYS A N 1
ATOM 675 C CA . CYS A 1 94 ? -10.713 -3.275 -1.823 1.00 87.56 94 CYS A CA 1
ATOM 676 C C . CYS A 1 94 ? -9.325 -2.626 -1.965 1.00 87.56 94 CYS A C 1
ATOM 678 O O . CYS A 1 94 ? -8.438 -3.154 -2.636 1.00 87.56 94 CYS A O 1
ATOM 680 N N . PRO A 1 95 ? -9.094 -1.466 -1.344 1.00 89.75 95 PRO A N 1
ATOM 681 C CA . PRO A 1 95 ? -7.748 -0.996 -1.060 1.00 89.75 95 PRO A CA 1
ATOM 682 C C . PRO A 1 95 ? -6.875 -2.090 -0.424 1.00 89.75 95 PRO A C 1
ATOM 684 O O . PRO A 1 95 ? -7.313 -2.793 0.481 1.00 89.75 95 PRO A O 1
ATOM 687 N N . HIS A 1 96 ? -5.635 -2.204 -0.902 1.00 92.31 96 HIS A N 1
ATOM 688 C CA . HIS A 1 96 ? -4.614 -3.127 -0.406 1.00 92.31 96 HIS A CA 1
ATOM 689 C C . HIS A 1 96 ? -3.374 -2.339 0.019 1.00 92.31 96 HIS A C 1
ATOM 691 O O . HIS A 1 96 ? -3.223 -1.154 -0.304 1.00 92.31 96 HIS A O 1
ATOM 697 N N . ILE A 1 97 ? -2.439 -3.005 0.692 1.00 94.94 97 ILE A N 1
ATOM 698 C CA . ILE A 1 97 ? -1.074 -2.489 0.784 1.00 94.94 97 ILE A CA 1
ATOM 699 C C . ILE A 1 97 ? -0.409 -2.690 -0.572 1.00 94.94 97 ILE A C 1
ATOM 701 O O . ILE A 1 97 ? -0.393 -3.802 -1.097 1.00 94.94 97 ILE A O 1
ATOM 705 N N . TYR A 1 98 ? 0.175 -1.629 -1.125 1.00 94.81 98 TYR A N 1
ATOM 706 C CA . TYR A 1 98 ? 0.873 -1.709 -2.401 1.00 94.81 98 TYR A CA 1
ATOM 707 C C . TYR A 1 98 ? 2.372 -1.488 -2.231 1.00 94.81 98 TYR A C 1
ATOM 709 O O . TYR A 1 98 ? 2.808 -0.517 -1.618 1.00 94.81 98 TYR A O 1
ATOM 717 N N . ARG A 1 99 ? 3.172 -2.369 -2.827 1.00 96.31 99 ARG A N 1
ATOM 718 C CA . ARG A 1 99 ? 4.591 -2.144 -3.087 1.00 96.31 99 ARG A CA 1
ATOM 719 C C . ARG A 1 99 ? 4.748 -1.517 -4.462 1.00 96.31 99 ARG A C 1
ATOM 721 O O . ARG A 1 99 ? 4.345 -2.100 -5.467 1.00 96.31 99 ARG A O 1
ATOM 728 N N . LEU A 1 100 ? 5.369 -0.351 -4.497 1.00 96.31 100 LEU A N 1
ATOM 729 C CA . LEU A 1 100 ? 5.757 0.344 -5.710 1.00 96.31 100 LEU A CA 1
ATOM 730 C C . LEU A 1 100 ? 7.224 0.041 -6.000 1.00 96.31 100 LEU A C 1
ATOM 732 O O . LEU A 1 100 ? 8.077 0.236 -5.139 1.00 96.31 100 LEU A O 1
ATOM 736 N N . ARG A 1 101 ? 7.524 -0.415 -7.216 1.00 96.94 101 ARG A N 1
ATOM 737 C CA . ARG A 1 101 ? 8.893 -0.482 -7.737 1.00 96.94 101 ARG A CA 1
ATOM 738 C C . ARG A 1 101 ? 8.991 0.379 -8.975 1.00 96.94 101 ARG A C 1
ATOM 740 O O . ARG A 1 101 ? 8.136 0.298 -9.860 1.00 96.94 101 ARG A O 1
ATOM 747 N N . ARG A 1 102 ? 10.050 1.174 -9.053 1.00 95.75 102 ARG A N 1
ATOM 748 C CA . ARG A 1 102 ? 10.408 1.927 -10.254 1.00 95.75 102 ARG A CA 1
ATOM 749 C C . ARG A 1 102 ? 11.635 1.287 -10.868 1.00 95.75 102 ARG A C 1
ATOM 751 O O . ARG A 1 102 ? 12.600 0.982 -10.172 1.00 95.75 102 ARG A O 1
ATOM 758 N N . PHE A 1 103 ? 11.606 1.117 -12.177 1.00 95.81 103 PHE A N 1
ATOM 759 C CA . PHE A 1 103 ? 12.706 0.595 -12.961 1.00 95.81 103 PHE A CA 1
ATOM 760 C C . PHE A 1 103 ? 13.127 1.645 -13.976 1.00 95.81 103 PHE A C 1
ATOM 762 O O . PHE A 1 103 ? 12.288 2.184 -14.701 1.00 95.81 103 PHE A O 1
ATOM 769 N N . ARG A 1 104 ? 14.430 1.895 -14.053 1.00 94.00 104 ARG A N 1
ATOM 770 C CA . ARG A 1 104 ? 15.036 2.771 -15.059 1.00 94.00 104 ARG A CA 1
ATOM 771 C C . ARG A 1 104 ? 15.850 1.953 -16.048 1.00 94.00 104 ARG A C 1
ATOM 773 O O . ARG A 1 104 ? 16.247 0.823 -15.752 1.00 94.00 104 ARG A O 1
ATOM 780 N N . TRP A 1 105 ? 16.138 2.534 -17.203 1.00 90.50 105 TRP A N 1
ATOM 781 C CA . TRP A 1 105 ? 17.084 1.948 -18.142 1.00 90.50 105 TRP A CA 1
ATOM 782 C C . TRP A 1 105 ? 18.500 1.953 -17.555 1.00 90.50 105 TRP A C 1
ATOM 784 O O . TRP A 1 105 ? 19.028 2.985 -17.147 1.00 90.50 105 TRP A O 1
ATOM 794 N N . GLY A 1 106 ? 19.107 0.774 -17.501 1.00 89.44 106 GLY A N 1
ATOM 795 C CA . GLY A 1 106 ? 20.509 0.552 -17.181 1.00 89.44 106 GLY A CA 1
ATOM 796 C C . GLY A 1 106 ? 21.265 -0.089 -18.353 1.00 89.44 106 GLY A C 1
ATOM 797 O O . GLY A 1 106 ? 20.676 -0.397 -19.396 1.00 89.44 106 GLY A O 1
ATOM 798 N N . PRO A 1 107 ? 22.571 -0.363 -18.183 1.00 85.38 107 PRO A N 1
ATOM 799 C CA . PRO A 1 107 ? 23.427 -0.875 -19.255 1.00 85.38 107 PRO A CA 1
ATOM 800 C C . PRO A 1 107 ? 22.991 -2.221 -19.834 1.00 85.38 107 PRO A C 1
ATOM 802 O O . PRO A 1 107 ? 23.295 -2.492 -20.987 1.00 85.38 107 PRO A O 1
ATOM 805 N N . SER A 1 108 ? 22.209 -3.024 -19.111 1.00 84.81 108 SER A N 1
ATOM 806 C CA . SER A 1 108 ? 21.785 -4.366 -19.553 1.00 84.81 108 SER A CA 1
ATOM 807 C C . SER A 1 108 ? 20.266 -4.544 -19.674 1.00 84.81 108 SER A C 1
ATOM 809 O O . SER A 1 108 ? 19.799 -5.660 -19.871 1.00 84.81 108 SER A O 1
ATOM 811 N N . GLY A 1 109 ? 19.482 -3.468 -19.553 1.00 91.62 109 GLY A N 1
ATOM 812 C CA . GLY A 1 109 ? 18.017 -3.522 -19.563 1.00 91.62 109 GLY A CA 1
ATOM 813 C C . GLY A 1 109 ? 17.417 -2.671 -18.450 1.00 91.62 109 GLY A C 1
ATOM 814 O O . GLY A 1 109 ? 18.031 -1.703 -18.014 1.00 91.62 109 GLY A O 1
ATOM 815 N N . LEU A 1 110 ? 16.226 -3.027 -17.986 1.00 93.88 110 LEU A N 1
ATOM 816 C CA . LEU A 1 110 ? 15.557 -2.366 -16.871 1.00 93.88 110 LEU A CA 1
ATOM 817 C C . LEU A 1 110 ? 16.165 -2.818 -15.539 1.00 93.88 110 LEU A C 1
ATOM 819 O O . LEU A 1 110 ? 16.278 -4.015 -15.270 1.00 93.88 110 LEU A O 1
ATOM 823 N N . VAL A 1 111 ? 16.529 -1.863 -14.690 1.00 94.56 111 VAL A N 1
ATOM 824 C CA . VAL A 1 111 ? 17.069 -2.108 -13.346 1.00 94.56 111 VAL A CA 1
ATOM 825 C C . VAL A 1 111 ? 16.214 -1.396 -12.310 1.00 94.56 111 VAL A C 1
ATOM 827 O O . VAL A 1 111 ? 15.717 -0.301 -12.578 1.00 94.56 111 VAL A O 1
ATOM 830 N N . VAL A 1 112 ? 16.036 -2.007 -11.136 1.00 95.62 112 VAL A N 1
ATOM 831 C CA . VAL A 1 112 ? 15.312 -1.374 -10.025 1.00 95.62 112 VAL A CA 1
ATOM 832 C C . VAL A 1 112 ? 16.051 -0.093 -9.641 1.00 95.62 112 VAL A C 1
ATOM 834 O O . VAL A 1 112 ? 17.243 -0.118 -9.340 1.00 95.62 112 VAL A O 1
ATOM 837 N N . ALA A 1 113 ? 15.343 1.025 -9.713 1.00 94.75 113 ALA A N 1
ATOM 838 C CA . ALA A 1 113 ? 15.822 2.342 -9.327 1.00 94.75 113 ALA A CA 1
ATOM 839 C C . ALA A 1 113 ? 15.357 2.708 -7.917 1.00 94.75 113 ALA A C 1
ATOM 841 O O . ALA A 1 113 ? 16.096 3.349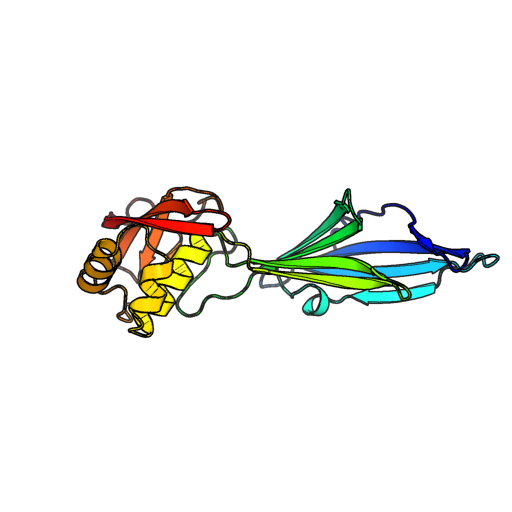 -7.180 1.00 94.75 113 ALA A O 1
ATOM 842 N N . ASP A 1 114 ? 14.138 2.297 -7.569 1.00 95.50 114 ASP A N 1
ATOM 843 C CA . ASP A 1 114 ? 13.487 2.623 -6.308 1.00 95.50 114 ASP A CA 1
ATOM 844 C C . ASP A 1 114 ? 12.458 1.542 -5.942 1.00 95.50 114 ASP A C 1
ATOM 846 O O . ASP A 1 114 ? 11.837 0.931 -6.822 1.00 95.50 114 ASP A O 1
ATOM 850 N N . GLU A 1 115 ? 12.282 1.312 -4.645 1.00 96.06 115 GLU A N 1
ATOM 851 C CA . GLU A 1 115 ? 11.268 0.427 -4.079 1.00 96.06 115 GLU A CA 1
ATOM 852 C C . GLU A 1 115 ? 10.720 1.046 -2.791 1.00 96.06 115 GLU A C 1
ATOM 854 O O . GLU A 1 115 ? 11.460 1.300 -1.843 1.00 96.06 115 GLU A O 1
ATOM 859 N N . GLN A 1 116 ? 9.402 1.229 -2.735 1.00 95.81 116 GLN A N 1
ATOM 860 C CA . GLN A 1 116 ? 8.727 1.783 -1.567 1.00 95.81 116 GLN A CA 1
ATOM 861 C C . GLN A 1 116 ? 7.345 1.164 -1.362 1.00 95.81 116 GLN A C 1
ATOM 863 O O . GLN A 1 116 ? 6.748 0.591 -2.275 1.00 95.81 116 GLN A O 1
ATOM 868 N N . ILE A 1 117 ? 6.808 1.300 -0.152 1.00 95.75 117 ILE A N 1
ATOM 869 C CA . ILE A 1 117 ? 5.404 0.995 0.128 1.00 95.75 117 ILE A CA 1
ATOM 870 C C . ILE A 1 117 ? 4.574 2.255 -0.100 1.00 95.75 117 ILE A C 1
ATOM 872 O O . ILE A 1 117 ? 4.938 3.341 0.350 1.00 95.75 117 ILE A O 1
ATOM 876 N N . GLU A 1 118 ? 3.458 2.109 -0.805 1.00 94.38 118 GLU A N 1
ATOM 877 C CA . GLU A 1 118 ? 2.494 3.183 -0.992 1.00 94.38 118 GLU A CA 1
ATOM 878 C C . GLU A 1 118 ? 1.820 3.516 0.339 1.00 94.38 118 GLU A C 1
ATOM 880 O O . GLU A 1 118 ? 1.178 2.671 0.967 1.00 94.38 118 GLU A O 1
ATOM 885 N N . ARG A 1 119 ? 1.970 4.768 0.769 1.00 94.56 119 ARG A N 1
ATOM 886 C CA . ARG A 1 119 ? 1.393 5.265 2.015 1.00 94.56 119 ARG A CA 1
ATOM 887 C C . ARG A 1 119 ? -0.035 5.732 1.749 1.00 94.56 119 ARG A C 1
ATOM 889 O O . ARG A 1 119 ? -0.252 6.834 1.256 1.00 94.56 119 ARG A O 1
ATOM 896 N N . SER A 1 120 ? -0.997 4.876 2.070 1.00 95.44 120 SER A N 1
ATOM 897 C CA . SER A 1 120 ? -2.436 5.133 1.950 1.00 95.44 120 SER A CA 1
ATOM 898 C C . SER A 1 120 ? -3.123 5.147 3.327 1.00 95.44 120 SER A C 1
ATOM 900 O O . SER A 1 120 ? -2.547 4.639 4.296 1.00 95.44 120 SER A O 1
ATOM 902 N N . PRO A 1 121 ? -4.362 5.666 3.433 1.00 96.81 121 PRO A N 1
ATOM 903 C CA . PRO A 1 121 ? -5.218 5.493 4.608 1.00 96.81 121 PRO A CA 1
ATOM 904 C C . PRO A 1 121 ? -5.284 4.034 5.078 1.00 96.81 121 PRO A C 1
ATOM 906 O O . PRO A 1 121 ? -5.050 3.732 6.247 1.00 96.81 121 PRO A O 1
ATOM 909 N N . TYR A 1 122 ? -5.500 3.104 4.142 1.00 96.38 122 TYR A N 1
ATOM 910 C CA . TYR A 1 122 ? -5.564 1.677 4.449 1.00 96.38 122 TYR A CA 1
ATOM 911 C C . TYR A 1 122 ? -4.238 1.142 5.009 1.00 96.38 122 TYR A C 1
ATOM 913 O O . TYR A 1 122 ? -4.235 0.422 6.005 1.00 96.38 122 TYR A O 1
ATOM 921 N N . TYR A 1 123 ? -3.100 1.543 4.433 1.00 96.81 123 TYR A N 1
ATOM 922 C CA . TYR A 1 123 ? -1.787 1.180 4.968 1.00 96.81 123 TYR A CA 1
ATOM 923 C C . TYR A 1 123 ? -1.602 1.675 6.411 1.00 96.81 123 TYR A C 1
ATOM 925 O O . TYR A 1 123 ? -1.191 0.893 7.267 1.00 96.81 123 TYR A O 1
ATOM 933 N N . ALA A 1 124 ? -1.958 2.932 6.703 1.00 97.75 124 ALA A N 1
ATOM 934 C CA . ALA A 1 124 ? -1.879 3.486 8.056 1.00 97.75 124 ALA A CA 1
ATOM 935 C C . ALA A 1 124 ? -2.751 2.703 9.050 1.00 97.75 124 ALA A C 1
ATOM 937 O O . ALA A 1 124 ? -2.302 2.392 10.154 1.00 97.75 124 ALA A O 1
ATOM 938 N N . PHE A 1 125 ? -3.964 2.316 8.641 1.00 97.88 125 PHE A N 1
ATOM 939 C CA . PHE A 1 125 ? -4.839 1.475 9.455 1.00 97.88 125 PHE A CA 1
ATOM 940 C C . PHE A 1 125 ? -4.219 0.107 9.752 1.00 97.88 125 PHE A C 1
ATOM 942 O O . PHE A 1 125 ? -4.172 -0.310 10.909 1.00 97.88 125 PHE A O 1
ATOM 949 N N . VAL A 1 126 ? -3.694 -0.582 8.733 1.00 97.50 126 VAL A N 1
ATOM 950 C CA . VAL A 1 126 ? -3.044 -1.886 8.924 1.00 97.50 126 VAL A CA 1
ATOM 951 C C . VAL A 1 126 ? -1.859 -1.772 9.883 1.00 97.50 126 VAL A C 1
ATOM 953 O O . VAL A 1 126 ? -1.729 -2.603 10.782 1.00 97.50 126 VAL A O 1
ATOM 956 N N . GLN A 1 127 ? -1.015 -0.747 9.730 1.00 98.12 127 GLN A N 1
ATOM 957 C CA . GLN A 1 127 ? 0.133 -0.537 10.615 1.00 98.12 127 GLN A CA 1
ATOM 958 C C . GLN A 1 127 ? -0.293 -0.249 12.061 1.00 98.12 127 GLN A C 1
ATOM 960 O O . GLN A 1 127 ? 0.292 -0.810 12.990 1.00 98.12 127 GLN A O 1
ATOM 965 N N . LEU A 1 128 ? -1.351 0.546 12.263 1.00 98.44 128 LEU A N 1
ATOM 966 C CA . LEU A 1 128 ? -1.938 0.766 13.585 1.00 98.44 128 LEU A CA 1
ATOM 967 C C . LEU A 1 128 ? -2.394 -0.558 14.211 1.00 98.44 128 LEU A C 1
ATOM 969 O O . LEU A 1 128 ? -1.982 -0.880 15.323 1.00 98.44 128 LEU A O 1
ATOM 973 N N . ILE A 1 129 ? -3.196 -1.357 13.500 1.00 98.19 129 ILE A N 1
ATOM 974 C CA . ILE A 1 129 ? -3.680 -2.649 14.007 1.00 98.19 129 ILE A CA 1
ATOM 975 C C . ILE A 1 129 ? -2.519 -3.593 14.334 1.00 98.19 129 ILE A C 1
ATOM 977 O O . ILE A 1 129 ? -2.519 -4.212 15.397 1.00 98.19 129 ILE A O 1
ATOM 981 N N . GLN A 1 130 ? -1.509 -3.683 13.468 1.00 97.31 130 GLN A N 1
ATOM 982 C CA . GLN A 1 130 ? -0.328 -4.515 13.713 1.00 97.31 130 GLN A CA 1
ATOM 983 C C . GLN A 1 130 ? 0.421 -4.086 14.981 1.00 97.31 130 GLN A C 1
ATOM 985 O O . GLN A 1 130 ? 0.802 -4.941 15.781 1.00 97.31 130 GLN A O 1
ATOM 990 N N . ALA A 1 131 ? 0.583 -2.779 15.202 1.00 98.12 131 ALA A N 1
ATOM 991 C CA . ALA A 1 131 ? 1.208 -2.253 16.410 1.00 98.12 131 ALA A CA 1
ATOM 992 C C . ALA A 1 131 ? 0.387 -2.559 17.675 1.00 98.12 131 ALA A C 1
ATOM 994 O O . ALA A 1 131 ? 0.951 -2.992 18.681 1.00 98.12 131 ALA A O 1
ATOM 995 N N . LEU A 1 132 ? -0.942 -2.406 17.615 1.00 98.19 132 LEU A N 1
ATOM 996 C CA . LEU A 1 132 ? -1.842 -2.721 18.730 1.00 98.19 132 LEU A CA 1
ATOM 997 C C . LEU A 1 132 ? -1.828 -4.215 19.081 1.00 98.19 132 LEU A C 1
ATOM 999 O O . LEU A 1 132 ? -1.751 -4.561 20.258 1.00 98.19 132 LEU A O 1
ATOM 1003 N N . VAL A 1 133 ? -1.859 -5.100 18.079 1.00 97.25 133 VAL A N 1
ATOM 1004 C CA . VAL A 1 133 ? -1.779 -6.562 18.272 1.00 97.25 133 VAL A CA 1
ATOM 1005 C C . VAL A 1 133 ? -0.434 -6.974 18.871 1.00 97.25 133 VAL A C 1
ATOM 1007 O O . VAL A 1 133 ? -0.377 -7.873 19.706 1.00 97.25 133 VAL A O 1
ATOM 1010 N N . ALA A 1 134 ? 0.651 -6.298 18.491 1.00 97.19 134 ALA A N 1
ATOM 1011 C CA . ALA A 1 134 ? 1.976 -6.513 19.066 1.00 97.19 134 ALA A CA 1
ATOM 1012 C C . ALA A 1 134 ? 2.157 -5.876 20.461 1.00 97.19 134 ALA A C 1
ATOM 1014 O O . ALA A 1 134 ? 3.267 -5.907 20.991 1.00 97.19 134 ALA A O 1
ATOM 1015 N N . ALA A 1 135 ? 1.109 -5.266 21.034 1.00 97.75 135 ALA A N 1
ATOM 1016 C CA . ALA A 1 135 ? 1.161 -4.473 22.265 1.00 97.75 135 ALA A CA 1
ATOM 1017 C C . ALA A 1 135 ? 2.254 -3.379 22.254 1.00 97.75 135 ALA A C 1
ATOM 1019 O O . ALA A 1 135 ? 2.755 -2.968 23.300 1.00 97.75 135 ALA A O 1
ATOM 1020 N N . ASN A 1 136 ? 2.620 -2.883 21.067 1.00 98.31 136 ASN A N 1
ATOM 1021 C CA . ASN A 1 136 ? 3.649 -1.867 20.883 1.00 98.31 136 ASN A CA 1
ATOM 1022 C C . ASN A 1 136 ? 3.000 -0.484 20.757 1.00 98.31 136 ASN A C 1
ATOM 1024 O O . ASN A 1 136 ? 2.677 -0.014 19.663 1.00 98.31 136 ASN A O 1
ATOM 1028 N N . ARG A 1 137 ? 2.798 0.164 21.907 1.00 98.12 137 ARG A N 1
ATOM 1029 C CA . ARG A 1 137 ? 2.143 1.474 21.986 1.00 98.12 137 ARG A CA 1
ATOM 1030 C C . ARG A 1 137 ? 2.909 2.559 21.227 1.00 98.12 137 ARG A C 1
ATOM 1032 O O . ARG A 1 137 ? 2.283 3.335 20.514 1.00 98.12 137 ARG A O 1
ATOM 1039 N N . ASP A 1 138 ? 4.234 2.587 21.331 1.00 98.31 138 ASP A N 1
ATOM 1040 C CA . ASP A 1 138 ? 5.057 3.610 20.675 1.00 98.31 138 ASP A CA 1
ATOM 1041 C C . ASP A 1 138 ? 4.954 3.527 19.151 1.00 98.31 138 ASP A C 1
ATOM 1043 O O . ASP A 1 138 ? 4.820 4.550 18.479 1.00 98.31 138 ASP A O 1
ATOM 1047 N N . ALA A 1 139 ? 4.932 2.311 18.599 1.00 98.25 139 ALA A N 1
ATOM 1048 C CA . ALA A 1 139 ? 4.673 2.111 17.177 1.00 98.25 139 ALA A CA 1
ATOM 1049 C C . ALA A 1 139 ? 3.248 2.543 16.791 1.00 98.25 139 ALA A C 1
ATOM 1051 O O . ALA A 1 139 ? 3.068 3.179 15.756 1.00 98.25 139 ALA A O 1
ATOM 1052 N N . ALA A 1 140 ? 2.240 2.256 17.623 1.00 98.56 140 ALA A N 1
ATOM 1053 C CA . ALA A 1 140 ? 0.855 2.660 17.363 1.00 98.56 140 ALA A CA 1
ATOM 1054 C C . ALA A 1 140 ? 0.697 4.192 17.327 1.00 98.56 140 ALA A C 1
ATOM 1056 O O . ALA A 1 140 ? -0.003 4.721 16.463 1.00 98.56 140 ALA A O 1
ATOM 1057 N N . LEU A 1 141 ? 1.405 4.910 18.208 1.00 98.50 141 LEU A N 1
ATOM 1058 C CA . LEU A 1 141 ? 1.391 6.375 18.277 1.00 98.50 141 LEU A CA 1
ATOM 1059 C C . LEU A 1 141 ? 1.888 7.055 16.990 1.00 98.50 141 LEU A C 1
ATOM 1061 O O . LEU A 1 141 ? 1.519 8.195 16.719 1.00 98.50 141 LEU A O 1
ATOM 1065 N N . GLN A 1 142 ? 2.679 6.370 16.160 1.00 98.06 142 GLN A N 1
ATOM 1066 C CA . GLN A 1 142 ? 3.138 6.914 14.877 1.00 98.06 142 GLN A CA 1
ATOM 1067 C C . GLN A 1 142 ? 2.011 7.036 13.838 1.00 98.06 142 GLN A C 1
ATOM 1069 O O . GLN A 1 142 ? 2.120 7.849 12.917 1.00 98.06 142 GLN A O 1
ATOM 1074 N N . TRP A 1 143 ? 0.932 6.263 14.002 1.00 98.38 143 TRP A N 1
ATOM 1075 C CA . TRP A 1 143 ? -0.152 6.113 13.024 1.00 98.38 143 TRP A CA 1
ATOM 1076 C C . TRP A 1 143 ? -1.443 6.835 13.409 1.00 98.38 143 TRP A C 1
ATOM 1078 O O . TRP A 1 143 ? -2.433 6.738 12.686 1.00 98.38 143 TRP A O 1
ATOM 1088 N N . VAL A 1 144 ? -1.438 7.581 14.512 1.00 98.62 144 VAL A N 1
ATOM 1089 C CA . VAL A 1 144 ? -2.579 8.379 14.975 1.00 98.62 144 VAL A CA 1
ATOM 1090 C C . VAL A 1 144 ? -2.228 9.865 15.026 1.00 98.62 144 VAL A C 1
ATOM 1092 O O . VAL A 1 144 ? -1.063 10.247 15.155 1.00 98.62 144 VAL A O 1
ATOM 1095 N N . ALA A 1 145 ? -3.243 10.717 14.908 1.00 98.12 145 ALA A N 1
ATOM 1096 C CA . ALA A 1 145 ? -3.096 12.160 15.078 1.00 98.12 145 ALA A CA 1
ATOM 1097 C C . ALA A 1 145 ? -3.060 12.578 16.559 1.00 98.12 145 ALA A C 1
ATOM 1099 O O . ALA A 1 145 ? -2.364 13.531 16.901 1.00 98.12 145 ALA A O 1
ATOM 1100 N N . ASP A 1 146 ? -3.773 11.848 17.422 1.00 98.06 146 ASP A N 1
ATOM 1101 C CA . ASP A 1 146 ? -3.898 12.105 18.859 1.00 98.06 146 ASP A CA 1
ATOM 1102 C C . ASP A 1 146 ? -3.666 10.799 19.652 1.00 98.06 146 ASP A C 1
ATOM 1104 O O . ASP A 1 146 ? -4.259 9.770 19.303 1.00 98.06 146 ASP A O 1
ATOM 1108 N N . PRO A 1 147 ? -2.830 10.795 20.712 1.00 98.38 147 PRO A N 1
ATOM 1109 C CA . PRO A 1 147 ? -2.585 9.611 21.540 1.00 98.38 147 PRO A CA 1
ATOM 1110 C C . PRO A 1 147 ? -3.841 8.951 22.125 1.00 98.38 147 PRO A C 1
ATOM 1112 O O . PRO A 1 147 ? -3.866 7.729 22.275 1.00 98.38 147 PRO A O 1
ATOM 1115 N N . SER A 1 148 ? -4.891 9.723 22.415 1.00 98.38 148 SER A N 1
ATOM 1116 C CA . SER A 1 148 ? -6.153 9.209 22.963 1.00 98.38 148 SER A CA 1
ATOM 1117 C C . SER A 1 148 ? -6.859 8.229 22.021 1.00 98.38 148 SER A C 1
ATOM 1119 O O . SER A 1 148 ? -7.617 7.378 22.481 1.00 98.38 148 SER A O 1
ATOM 1121 N N . ILE A 1 149 ? -6.575 8.279 20.715 1.00 98.62 149 ILE A N 1
ATOM 1122 C CA . ILE A 1 149 ? -7.111 7.330 19.729 1.00 98.62 149 ILE A CA 1
ATOM 1123 C C . ILE A 1 149 ? -6.579 5.920 20.000 1.00 98.62 149 ILE A C 1
ATOM 1125 O O . ILE A 1 149 ? -7.325 4.949 19.885 1.00 98.62 149 ILE A O 1
ATOM 1129 N N . VAL A 1 150 ? -5.310 5.792 20.404 1.00 98.69 150 VAL A N 1
ATOM 1130 C CA . VAL A 1 150 ? -4.727 4.494 20.782 1.00 98.69 150 VAL A CA 1
ATOM 1131 C C . VAL A 1 150 ? -5.436 3.941 22.014 1.00 98.69 150 VAL A C 1
ATOM 1133 O O . VAL A 1 150 ? -5.788 2.763 22.034 1.00 98.69 150 VAL A O 1
ATOM 1136 N N . ASP A 1 151 ? -5.708 4.785 23.011 1.00 98.31 151 ASP A N 1
ATOM 1137 C CA . ASP A 1 151 ? -6.442 4.380 24.214 1.00 98.31 151 ASP A CA 1
ATOM 1138 C C . ASP A 1 151 ? -7.867 3.926 23.896 1.00 98.31 151 ASP A C 1
ATOM 1140 O O . ASP A 1 151 ? -8.292 2.861 24.344 1.00 98.31 151 ASP A O 1
ATOM 1144 N N . GLN A 1 152 ? -8.584 4.679 23.062 1.00 98.44 152 GLN A N 1
ATOM 1145 C CA . GLN A 1 152 ? -9.931 4.322 22.614 1.00 98.44 152 GLN A CA 1
ATOM 1146 C C . GLN A 1 152 ? -9.941 3.013 21.813 1.00 98.44 152 GLN A C 1
ATOM 1148 O O . GLN A 1 152 ? -10.817 2.166 22.011 1.00 98.44 152 GLN A O 1
ATOM 1153 N N . ALA A 1 153 ? -8.964 2.816 20.923 1.00 98.19 153 ALA A N 1
ATOM 1154 C CA . ALA A 1 153 ? -8.835 1.597 20.131 1.00 98.19 153 ALA A CA 1
ATOM 1155 C C . ALA A 1 153 ? -8.552 0.379 21.026 1.00 98.19 153 ALA A C 1
ATOM 1157 O O . ALA A 1 153 ? -9.175 -0.673 20.865 1.00 98.19 153 ALA A O 1
ATOM 1158 N N . LEU A 1 154 ? -7.663 0.522 22.015 1.00 98.19 154 LEU A N 1
ATOM 1159 C CA . LEU A 1 154 ? -7.385 -0.518 23.009 1.00 98.19 154 LEU A CA 1
ATOM 1160 C C . LEU A 1 154 ? -8.611 -0.823 23.876 1.00 98.19 154 LEU A C 1
ATOM 1162 O O . LEU A 1 154 ? -8.924 -1.996 24.070 1.00 98.19 154 LEU A O 1
ATOM 1166 N N . ALA A 1 155 ? -9.347 0.197 24.327 1.00 97.62 155 ALA A N 1
ATOM 1167 C CA . ALA A 1 155 ? -10.600 0.027 25.066 1.00 97.62 155 ALA A CA 1
ATOM 1168 C C . ALA A 1 155 ? -11.680 -0.680 24.224 1.00 97.62 155 ALA A C 1
ATOM 1170 O O . ALA A 1 155 ? -12.425 -1.515 24.733 1.00 97.62 155 ALA A O 1
ATOM 1171 N N . SER A 1 156 ? -11.699 -0.435 22.910 1.00 96.75 156 SER A N 1
ATOM 1172 C CA . SER A 1 156 ? -12.529 -1.154 21.926 1.00 96.75 156 SER A CA 1
ATOM 1173 C C . SER A 1 156 ? -11.987 -2.555 21.587 1.00 96.75 156 SER A C 1
ATOM 1175 O O . SER A 1 156 ? -12.524 -3.288 20.747 1.00 96.75 156 SER A O 1
ATOM 1177 N N . GLY A 1 157 ? -10.885 -2.952 22.220 1.00 97.25 157 GLY A N 1
ATOM 1178 C CA . GLY A 1 157 ? -10.243 -4.245 22.061 1.00 97.25 157 GLY A CA 1
ATOM 1179 C C . GLY A 1 157 ? -9.578 -4.450 20.705 1.00 97.25 157 GLY A C 1
ATOM 1180 O O . GLY A 1 157 ? -9.443 -5.601 20.307 1.00 97.25 157 GLY A O 1
ATOM 1181 N N . TRP A 1 158 ? -9.196 -3.401 19.962 1.00 97.25 158 TRP A N 1
ATOM 1182 C CA . TRP A 1 158 ? -8.589 -3.504 18.619 1.00 97.25 158 TRP A CA 1
ATOM 1183 C C . TRP A 1 158 ? -7.304 -4.345 18.574 1.00 97.25 158 TRP A C 1
ATOM 1185 O O . TRP A 1 158 ? -7.044 -4.992 17.564 1.00 97.25 158 TRP A O 1
ATOM 1195 N N . GLY A 1 159 ? -6.550 -4.407 19.677 1.00 95.19 159 GLY A N 1
ATOM 1196 C CA . GLY A 1 159 ? -5.365 -5.267 19.808 1.00 95.19 159 GLY A CA 1
ATOM 1197 C C . GLY A 1 159 ? -5.662 -6.752 20.070 1.00 95.19 159 GLY A C 1
ATOM 1198 O O . GLY A 1 159 ? -4.752 -7.572 20.015 1.00 95.19 159 GLY A O 1
ATOM 1199 N N . ALA A 1 160 ? -6.915 -7.126 20.348 1.00 94.69 160 ALA A N 1
ATOM 1200 C CA . ALA A 1 160 ? -7.305 -8.516 20.575 1.00 94.69 160 ALA A CA 1
ATOM 1201 C C . ALA A 1 160 ? -7.732 -9.210 19.271 1.00 94.69 160 ALA A C 1
ATOM 1203 O O . ALA A 1 160 ? -8.385 -8.613 18.410 1.00 94.69 160 ALA A O 1
ATOM 1204 N N . SER A 1 161 ? -7.427 -10.507 19.154 1.00 89.81 161 SER A N 1
ATOM 1205 C CA . SER A 1 161 ? -7.897 -11.334 18.039 1.00 89.81 161 SER A CA 1
ATOM 1206 C C . SER A 1 161 ? -9.392 -11.630 18.189 1.00 89.81 161 SER A C 1
ATOM 1208 O O . SER A 1 161 ? -9.794 -12.438 19.023 1.00 89.81 161 SER A O 1
ATOM 1210 N N . LYS A 1 162 ? -10.217 -10.962 17.378 1.00 92.44 162 LYS A N 1
ATOM 1211 C CA . LYS A 1 162 ? -11.678 -11.154 17.299 1.00 92.44 162 LYS A CA 1
ATOM 1212 C C . LYS A 1 162 ? -12.131 -11.534 15.881 1.00 92.44 162 LYS A C 1
ATOM 1214 O O . LYS A 1 162 ? -13.240 -11.219 15.456 1.00 92.44 162 LYS A O 1
ATOM 1219 N N . GLY A 1 163 ? -11.246 -12.194 15.137 1.00 92.81 163 GLY A N 1
ATOM 1220 C CA . GLY A 1 163 ? -11.401 -12.463 13.708 1.00 92.81 163 GLY A CA 1
ATOM 1221 C C . GLY A 1 163 ? -10.664 -11.449 12.834 1.00 92.81 163 GLY A C 1
ATOM 1222 O O . GLY A 1 163 ? -10.058 -10.500 13.334 1.00 92.81 163 GLY A O 1
ATOM 1223 N N . SER A 1 164 ? -10.698 -11.686 11.524 1.00 94.81 164 SER A N 1
ATOM 1224 C CA . SER A 1 164 ? -10.015 -10.841 10.545 1.00 94.81 164 SER A CA 1
ATOM 1225 C C . SER A 1 164 ? -10.690 -9.480 10.402 1.00 94.81 164 SER A C 1
ATOM 1227 O O . SER A 1 164 ? -11.915 -9.352 10.516 1.00 94.81 164 SER A O 1
ATOM 1229 N N . TRP A 1 165 ? -9.874 -8.474 10.112 1.00 96.31 165 TRP A N 1
ATOM 1230 C CA . TRP A 1 165 ? -10.329 -7.186 9.616 1.00 96.31 165 TRP A CA 1
ATOM 1231 C C . TRP A 1 165 ? -10.661 -7.293 8.133 1.00 96.31 165 TRP A C 1
ATOM 1233 O O . TRP A 1 165 ? -9.940 -7.937 7.380 1.00 96.31 165 TRP A O 1
ATOM 1243 N N . ARG A 1 166 ? -11.730 -6.646 7.691 1.00 94.00 166 ARG A N 1
ATOM 1244 C CA . ARG A 1 166 ? -12.085 -6.553 6.272 1.00 94.00 166 ARG A CA 1
ATOM 1245 C C . ARG A 1 166 ? -12.573 -5.143 5.977 1.00 94.00 166 ARG A C 1
ATOM 1247 O O . ARG A 1 166 ? -13.221 -4.520 6.816 1.00 94.00 166 ARG A O 1
ATOM 1254 N N . LEU A 1 167 ? -12.256 -4.632 4.799 1.00 92.44 167 LEU A N 1
ATOM 1255 C CA . LEU A 1 167 ? -12.744 -3.337 4.340 1.00 92.44 167 LEU A CA 1
ATOM 1256 C C . LEU A 1 167 ? -14.103 -3.514 3.650 1.00 92.44 167 LEU A C 1
ATOM 1258 O O . LEU A 1 167 ? -14.336 -4.531 2.994 1.00 92.44 167 LEU A O 1
ATOM 1262 N N . ALA A 1 168 ? -14.993 -2.533 3.775 1.00 89.31 168 ALA A N 1
ATOM 1263 C CA . ALA A 1 168 ? -16.218 -2.513 2.991 1.00 89.31 168 ALA A CA 1
ATOM 1264 C C . ALA A 1 168 ? -15.910 -2.371 1.484 1.00 89.31 168 ALA A C 1
ATOM 1266 O O . ALA A 1 168 ? -15.097 -1.515 1.101 1.00 89.31 168 ALA A O 1
ATOM 1267 N N . PRO A 1 169 ? -16.553 -3.176 0.616 1.00 84.12 169 PRO A N 1
ATOM 1268 C CA . PRO A 1 169 ? -16.380 -3.071 -0.829 1.00 84.12 169 PRO A CA 1
ATOM 1269 C C . PRO A 1 169 ? -16.695 -1.668 -1.364 1.00 84.12 169 PRO A C 1
ATOM 1271 O O . PRO A 1 169 ? -17.477 -0.923 -0.783 1.00 84.12 169 PRO A O 1
ATOM 1274 N N . GLY A 1 170 ? -16.097 -1.307 -2.502 1.00 78.44 170 GLY A N 1
ATOM 1275 C CA . GLY A 1 170 ? -16.391 -0.044 -3.194 1.00 78.44 170 GLY A CA 1
ATOM 1276 C C . GLY A 1 170 ? -15.732 1.204 -2.597 1.00 78.44 170 GLY A C 1
ATOM 1277 O O . GLY A 1 170 ? -15.920 2.298 -3.124 1.00 78.44 170 GLY A O 1
ATOM 1278 N N . THR A 1 171 ? -14.930 1.062 -1.540 1.00 80.88 171 THR A N 1
ATOM 1279 C CA . THR A 1 171 ? -14.185 2.184 -0.956 1.00 80.88 171 THR A CA 1
ATOM 1280 C C . THR A 1 171 ? -12.945 2.519 -1.794 1.00 80.88 171 THR A C 1
ATOM 1282 O O . THR A 1 171 ? -12.200 1.622 -2.189 1.00 80.88 171 THR A O 1
ATOM 1285 N N . SER A 1 172 ? -12.694 3.806 -2.055 1.00 81.75 172 SER A N 1
ATOM 1286 C CA . SER A 1 172 ? -11.485 4.246 -2.768 1.00 81.75 172 SER A CA 1
ATOM 1287 C C . SER A 1 172 ? -10.231 4.164 -1.889 1.00 81.75 172 SER A C 1
ATOM 1289 O O . SER A 1 172 ? -10.298 4.302 -0.669 1.00 81.75 172 SER A O 1
ATOM 1291 N N . ALA A 1 173 ? -9.061 3.982 -2.508 1.00 78.31 173 ALA A N 1
ATOM 1292 C CA . ALA A 1 173 ? -7.780 3.873 -1.802 1.00 78.31 173 ALA A CA 1
ATOM 1293 C C . ALA A 1 173 ? -7.299 5.189 -1.175 1.00 78.31 173 ALA A C 1
ATOM 1295 O O . ALA A 1 173 ? -6.476 5.147 -0.269 1.00 78.31 173 ALA A O 1
ATOM 1296 N N . ASP A 1 174 ? -7.800 6.329 -1.645 1.00 82.06 174 ASP A N 1
ATOM 1297 C CA . ASP A 1 174 ? -7.516 7.683 -1.158 1.00 82.06 174 ASP A CA 1
ATOM 1298 C C . ASP A 1 174 ? -8.667 8.272 -0.323 1.00 82.06 174 ASP A C 1
ATOM 1300 O O . ASP A 1 174 ? -8.665 9.462 0.003 1.00 82.06 174 ASP A O 1
ATOM 1304 N N . ALA A 1 175 ? -9.658 7.449 0.034 1.00 88.38 175 ALA A N 1
ATOM 1305 C CA . ALA A 1 175 ? -10.786 7.893 0.832 1.00 88.38 175 ALA A CA 1
ATOM 1306 C C . ALA A 1 175 ? -10.324 8.343 2.227 1.00 88.38 175 ALA A C 1
ATOM 1308 O O . ALA A 1 175 ? -9.580 7.646 2.917 1.00 88.38 175 ALA A O 1
ATOM 1309 N N . LYS A 1 176 ? -10.808 9.514 2.655 1.00 93.8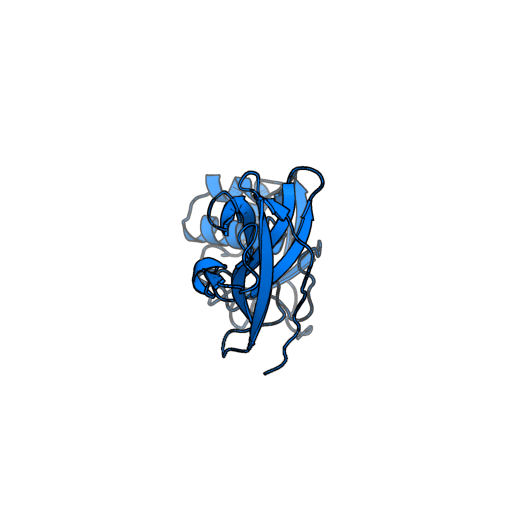1 176 LYS A N 1
ATOM 1310 C CA . LYS A 1 176 ? -10.571 10.042 4.009 1.00 93.81 176 LYS A CA 1
ATOM 1311 C C . LYS A 1 176 ? -11.302 9.249 5.086 1.00 93.81 176 LYS A C 1
ATOM 1313 O O . LYS A 1 176 ? -10.936 9.352 6.249 1.00 93.81 176 LYS A O 1
ATOM 1318 N N . ASP A 1 177 ? -12.289 8.456 4.685 1.00 94.44 177 ASP A N 1
ATOM 1319 C CA . ASP A 1 177 ? -13.069 7.596 5.557 1.00 94.44 177 ASP A CA 1
ATOM 1320 C C . ASP A 1 177 ? -13.055 6.176 4.999 1.00 94.44 177 ASP A C 1
ATOM 1322 O O . ASP A 1 177 ? -13.373 5.963 3.827 1.00 94.44 177 ASP A O 1
ATOM 1326 N N . LEU A 1 178 ? -12.716 5.204 5.844 1.00 95.25 178 LEU A N 1
ATOM 1327 C CA . LEU A 1 178 ? -12.804 3.784 5.515 1.00 95.25 178 LEU A CA 1
ATOM 1328 C C . LEU A 1 178 ? -13.791 3.098 6.456 1.00 95.25 178 LEU A C 1
ATOM 1330 O O . LEU A 1 178 ? -13.718 3.267 7.674 1.00 95.25 178 LEU A O 1
ATOM 1334 N N . LEU A 1 179 ? -14.693 2.293 5.897 1.00 94.62 179 LEU A N 1
ATOM 1335 C CA . LEU A 1 179 ? -15.570 1.428 6.679 1.00 94.62 179 LEU A CA 1
ATOM 1336 C C . LEU A 1 179 ? -14.884 0.073 6.884 1.00 94.62 179 LEU A C 1
ATOM 1338 O O . LEU A 1 179 ? -14.735 -0.712 5.948 1.00 94.62 179 LEU A O 1
ATOM 1342 N N . MET A 1 180 ? -14.460 -0.184 8.116 1.00 95.62 180 MET A N 1
ATOM 1343 C CA . MET A 1 180 ? -13.750 -1.387 8.532 1.00 95.62 180 MET A CA 1
ATOM 1344 C C . MET A 1 180 ? -14.686 -2.305 9.309 1.00 95.62 180 MET A C 1
ATOM 1346 O O . MET A 1 180 ? -15.321 -1.888 10.272 1.00 95.62 180 MET A O 1
ATOM 1350 N N . PHE A 1 181 ? -14.721 -3.580 8.958 1.00 94.75 181 PHE A N 1
ATOM 1351 C CA . PHE A 1 181 ? -15.391 -4.606 9.742 1.00 94.75 181 PHE A CA 1
ATOM 1352 C C . PHE A 1 181 ? -14.363 -5.483 10.448 1.00 94.75 181 PHE A C 1
ATOM 1354 O O . PHE A 1 181 ? -13.293 -5.750 9.900 1.00 94.75 181 PHE A O 1
ATOM 1361 N N . ARG A 1 182 ? -14.715 -5.996 11.628 1.00 95.56 182 ARG A N 1
ATOM 1362 C CA . ARG A 1 182 ? -13.924 -7.007 12.335 1.00 95.56 182 ARG A CA 1
ATOM 1363 C C . ARG A 1 182 ? -14.804 -8.174 12.753 1.00 95.56 182 ARG A C 1
ATOM 1365 O O . ARG A 1 182 ? -15.807 -7.998 13.447 1.00 95.56 182 ARG A O 1
ATOM 1372 N N . GLY A 1 183 ? -14.421 -9.373 12.320 1.00 91.75 183 GLY A N 1
ATOM 1373 C CA . GLY A 1 183 ? -15.227 -10.570 12.542 1.00 91.75 183 GLY A CA 1
ATOM 1374 C C . GLY A 1 183 ? -16.657 -10.410 12.005 1.00 91.75 183 GLY A C 1
ATOM 1375 O O . GLY A 1 183 ? -16.904 -9.716 11.011 1.00 91.75 183 GLY A O 1
ATOM 1376 N N . SER A 1 184 ? -17.619 -11.057 12.664 1.00 88.94 184 SER A N 1
ATOM 1377 C CA . SER A 1 184 ? -19.025 -11.062 12.238 1.00 88.94 184 SER A CA 1
ATOM 1378 C C . SER A 1 184 ? -19.869 -9.921 12.810 1.00 88.94 184 SER A C 1
ATOM 1380 O O . SER A 1 184 ? -20.934 -9.650 12.266 1.00 88.94 184 SER A O 1
ATOM 1382 N N . GLN A 1 185 ? -19.425 -9.249 13.878 1.00 88.44 185 GLN A N 1
ATOM 1383 C CA . GLN A 1 185 ? -20.294 -8.349 14.652 1.00 88.44 185 GLN A CA 1
ATOM 1384 C C . GLN A 1 185 ? -19.871 -6.885 14.647 1.00 88.44 185 GLN A C 1
ATOM 1386 O O . GLN A 1 185 ? -20.715 -6.021 14.851 1.00 88.44 185 GLN A O 1
ATOM 1391 N N . GLU A 1 186 ? -18.599 -6.582 14.408 1.00 95.31 186 GLU A N 1
ATOM 1392 C CA . GLU A 1 186 ? -18.103 -5.225 14.615 1.00 95.31 186 GLU A CA 1
ATOM 1393 C C . GLU A 1 186 ? -17.920 -4.487 13.284 1.00 95.31 186 GLU A C 1
ATOM 1395 O O . GLU A 1 186 ? -17.473 -5.067 12.284 1.00 95.31 186 GLU A O 1
ATOM 1400 N N . ALA A 1 187 ? -18.268 -3.200 13.289 1.00 95.75 187 ALA A N 1
ATOM 1401 C CA . ALA A 1 187 ? -18.051 -2.264 12.197 1.00 95.75 187 ALA A CA 1
ATOM 1402 C C . ALA A 1 187 ? -17.606 -0.911 12.755 1.00 95.75 187 ALA A C 1
ATOM 1404 O O . ALA A 1 187 ? -18.128 -0.441 13.767 1.00 95.75 187 ALA A O 1
ATOM 1405 N N . TYR A 1 188 ? -16.658 -0.285 12.074 1.00 97.19 188 TYR A N 1
ATOM 1406 C CA . TYR A 1 188 ? -16.074 0.989 12.450 1.00 97.19 188 TYR A CA 1
ATOM 1407 C C . TYR A 1 188 ? -15.916 1.860 11.214 1.00 97.19 188 TYR A C 1
ATOM 1409 O O . TYR A 1 188 ? -15.328 1.427 10.222 1.00 97.19 188 TYR A O 1
ATOM 1417 N N . ARG A 1 189 ? -16.389 3.101 11.278 1.00 96.75 189 ARG A N 1
ATOM 1418 C CA . ARG A 1 189 ? -15.947 4.132 10.340 1.00 96.75 189 ARG A CA 1
ATOM 1419 C C . ARG A 1 189 ? -14.672 4.737 10.910 1.00 96.75 189 ARG A C 1
ATOM 1421 O O . ARG A 1 189 ? -14.660 5.168 12.057 1.00 96.75 189 ARG A O 1
ATOM 1428 N N . VAL A 1 190 ? -13.596 4.707 10.135 1.00 98.06 190 VAL A N 1
ATOM 1429 C CA . VAL A 1 190 ? -12.277 5.199 10.541 1.00 98.06 190 VAL A CA 1
ATOM 1430 C C . VAL A 1 190 ? -11.929 6.404 9.686 1.00 98.06 190 VAL A C 1
ATOM 1432 O O . VAL A 1 190 ? -12.020 6.333 8.461 1.00 98.06 190 VAL A O 1
ATOM 1435 N N . HIS A 1 191 ? -11.531 7.489 10.338 1.00 98.06 191 HIS A N 1
ATOM 1436 C CA . HIS A 1 191 ? -11.215 8.765 9.712 1.00 98.06 191 HIS A CA 1
ATOM 1437 C C . HIS A 1 191 ? -9.705 8.942 9.589 1.00 98.06 191 HIS A C 1
ATOM 1439 O O . HIS A 1 191 ? -8.948 8.589 10.499 1.00 98.06 191 HIS A O 1
ATOM 1445 N N . PHE A 1 192 ? -9.271 9.525 8.476 1.00 98.25 192 PHE A N 1
ATOM 1446 C CA . PHE A 1 192 ? -7.866 9.715 8.151 1.00 98.25 192 PHE A CA 1
ATOM 1447 C C . PHE A 1 192 ? -7.573 11.144 7.706 1.00 98.25 192 PHE A C 1
ATOM 1449 O O . PHE A 1 192 ? -8.380 11.806 7.048 1.00 98.25 192 PHE A O 1
ATOM 1456 N N . ALA A 1 193 ? -6.355 11.594 7.997 1.00 97.56 193 ALA A N 1
ATOM 1457 C CA . ALA A 1 193 ? -5.804 12.826 7.454 1.00 97.56 193 ALA A CA 1
ATOM 1458 C C . ALA A 1 193 ? -4.361 12.621 6.969 1.00 97.56 193 ALA A C 1
ATOM 1460 O O . ALA A 1 193 ? -3.634 11.785 7.521 1.00 97.56 193 ALA A O 1
ATOM 1461 N N . PRO A 1 194 ? -3.926 13.383 5.951 1.00 96.75 194 PRO A N 1
ATOM 1462 C CA . PRO A 1 194 ? -2.533 13.385 5.534 1.00 96.75 194 PRO A CA 1
ATOM 1463 C C . PRO A 1 194 ? -1.633 14.000 6.619 1.00 96.75 194 PRO A C 1
ATOM 1465 O O . PRO A 1 194 ? -1.998 14.973 7.278 1.00 96.75 194 PRO A O 1
ATOM 1468 N N . LYS A 1 195 ? -0.426 13.449 6.772 1.00 96.06 195 LYS A N 1
ATOM 1469 C CA . LYS A 1 195 ? 0.652 13.932 7.647 1.00 96.06 195 LYS A CA 1
ATOM 1470 C C . LYS A 1 195 ? 1.973 13.843 6.882 1.00 96.06 195 LYS A C 1
ATOM 1472 O O . LYS A 1 195 ? 2.605 12.787 6.845 1.00 96.06 195 LYS A O 1
ATOM 1477 N N . GLY A 1 196 ? 2.368 14.946 6.244 1.00 93.94 196 GLY A N 1
ATOM 1478 C CA . GLY A 1 196 ? 3.465 14.943 5.268 1.00 93.94 196 GLY A CA 1
ATOM 1479 C C . GLY A 1 196 ? 3.152 13.986 4.116 1.00 93.94 196 GLY A C 1
ATOM 1480 O O . GLY A 1 196 ? 2.042 14.002 3.593 1.00 93.94 196 GLY A O 1
ATOM 1481 N N . ASP A 1 197 ? 4.090 13.097 3.795 1.00 92.25 197 ASP A N 1
ATOM 1482 C CA . ASP A 1 197 ? 3.923 12.069 2.755 1.00 92.25 197 ASP A CA 1
ATOM 1483 C C . ASP A 1 197 ? 3.239 10.786 3.266 1.00 92.25 197 ASP A C 1
ATOM 1485 O O . ASP A 1 197 ? 3.424 9.714 2.694 1.00 92.25 197 ASP A O 1
ATOM 1489 N N . SER A 1 198 ? 2.539 10.837 4.401 1.00 94.44 198 SER A N 1
ATOM 1490 C CA . SER A 1 198 ? 1.873 9.681 5.016 1.00 94.44 198 SER A CA 1
ATOM 1491 C C . SER A 1 198 ? 0.433 10.003 5.416 1.00 94.44 198 SER A C 1
ATOM 1493 O O . SER A 1 198 ? -0.042 11.122 5.236 1.00 94.44 198 SER A O 1
ATOM 1495 N N . TRP A 1 199 ? -0.251 9.017 5.989 1.00 97.69 199 TRP A N 1
ATOM 1496 C CA . TRP A 1 199 ? -1.591 9.138 6.554 1.00 97.69 199 TRP A CA 1
ATOM 1497 C C . TRP A 1 199 ? -1.586 8.754 8.028 1.00 97.69 199 TRP A C 1
ATOM 1499 O O . TRP A 1 199 ? -0.801 7.905 8.455 1.00 97.69 199 TRP A O 1
ATOM 1509 N N . VAL A 1 200 ? -2.475 9.376 8.795 1.00 98.44 200 VAL A N 1
ATOM 1510 C CA . VAL A 1 200 ? -2.735 9.041 10.197 1.00 98.44 200 VAL A CA 1
ATOM 1511 C C . VAL A 1 200 ? -4.229 8.915 10.444 1.00 98.44 200 VAL A C 1
ATOM 1513 O O . VAL A 1 200 ? -5.028 9.592 9.795 1.00 98.44 200 VAL A O 1
ATOM 1516 N N . VAL A 1 201 ? -4.593 8.068 11.403 1.00 98.56 201 VAL A N 1
ATOM 1517 C CA . VAL A 1 201 ? -5.958 7.953 11.915 1.00 98.56 201 VAL A CA 1
ATOM 1518 C C . VAL A 1 201 ? -6.258 9.163 12.795 1.00 98.56 201 VAL A C 1
ATOM 1520 O O . VAL A 1 201 ? -5.523 9.448 13.742 1.00 98.56 201 VAL A O 1
ATOM 1523 N N . THR A 1 202 ? -7.333 9.880 12.485 1.00 98.50 202 THR A N 1
ATOM 1524 C CA . THR A 1 202 ? -7.791 11.058 13.241 1.00 98.50 202 THR A CA 1
ATOM 1525 C C . THR A 1 202 ? -8.955 10.756 14.172 1.00 98.50 202 THR A C 1
ATOM 1527 O O . THR A 1 202 ? -9.239 11.546 15.066 1.00 98.50 202 THR A O 1
ATOM 1530 N N . GLY A 1 203 ? -9.606 9.610 13.997 1.00 98.25 203 GLY A N 1
ATOM 1531 C CA . GLY A 1 203 ? -10.682 9.150 14.859 1.00 98.25 203 GLY A CA 1
ATOM 1532 C C . GLY A 1 203 ? -11.353 7.914 14.287 1.00 98.25 203 GLY A C 1
ATOM 1533 O O . GLY A 1 203 ? -11.053 7.481 13.171 1.00 98.25 203 GLY A O 1
ATOM 1534 N N . PHE A 1 204 ? -12.268 7.344 15.056 1.00 98.38 204 PHE A N 1
ATOM 1535 C CA . PHE A 1 204 ? -13.149 6.289 14.588 1.00 98.38 204 PHE A CA 1
ATOM 1536 C C . PHE A 1 204 ? -14.434 6.273 15.410 1.00 98.38 204 PHE A C 1
ATOM 1538 O O . PHE A 1 204 ? -14.471 6.738 16.547 1.00 98.38 204 PHE A O 1
ATOM 1545 N N . GLU A 1 205 ? -15.468 5.676 14.842 1.00 97.31 205 GLU A N 1
ATOM 1546 C CA . GLU A 1 205 ? -16.769 5.514 15.476 1.00 97.31 205 GLU A CA 1
ATOM 1547 C C . GLU A 1 205 ? -17.320 4.127 15.161 1.00 97.31 205 GLU A C 1
ATOM 1549 O O . GLU A 1 205 ? -17.190 3.620 14.042 1.00 97.31 205 GLU A O 1
ATOM 1554 N N . ALA A 1 206 ? -17.907 3.482 16.170 1.00 96.00 206 ALA A N 1
ATOM 1555 C CA . ALA A 1 206 ? -18.627 2.236 15.957 1.00 96.00 206 ALA A CA 1
ATOM 1556 C C . ALA A 1 206 ? -19.862 2.513 15.092 1.00 96.00 206 ALA A C 1
ATOM 1558 O O . ALA A 1 206 ? -20.559 3.509 15.279 1.00 96.00 206 ALA A O 1
ATOM 1559 N N . THR A 1 207 ? -20.133 1.628 14.141 1.00 94.19 207 THR A N 1
ATOM 1560 C CA . THR A 1 207 ? -21.271 1.754 13.231 1.00 94.19 207 THR A CA 1
ATOM 1561 C C . THR A 1 207 ? -21.960 0.407 13.032 1.00 94.19 207 THR A C 1
ATOM 1563 O O . THR A 1 207 ? -21.537 -0.609 13.586 1.00 94.19 207 THR A O 1
ATOM 1566 N N . ASN A 1 208 ? -23.041 0.398 12.258 1.00 87.25 208 ASN A N 1
ATOM 1567 C CA . ASN A 1 208 ? -23.809 -0.805 11.963 1.00 87.25 208 ASN A CA 1
ATOM 1568 C C . ASN A 1 208 ? -23.335 -1.450 10.657 1.00 87.25 208 ASN A C 1
ATOM 1570 O O . ASN A 1 208 ? -22.831 -0.787 9.751 1.00 87.25 208 ASN A O 1
ATOM 1574 N N . ARG A 1 209 ? -23.539 -2.765 10.546 1.00 81.44 209 ARG A N 1
ATOM 1575 C CA . ARG A 1 209 ? -23.200 -3.551 9.348 1.00 81.44 209 ARG A CA 1
ATOM 1576 C C . ARG A 1 209 ? -24.247 -3.485 8.236 1.00 81.44 209 ARG A C 1
ATOM 1578 O O . ARG A 1 209 ? -24.013 -4.054 7.184 1.00 81.44 209 ARG A O 1
ATOM 1585 N N . GLU A 1 210 ? -25.360 -2.780 8.439 1.00 70.12 210 GLU A N 1
ATOM 1586 C CA . GLU A 1 210 ? -26.475 -2.651 7.475 1.00 70.12 210 GLU A CA 1
ATOM 1587 C C . GLU A 1 210 ? -26.106 -1.916 6.166 1.00 70.12 210 GLU A C 1
ATOM 1589 O O . GLU A 1 210 ? -26.970 -1.644 5.342 1.00 70.12 210 GLU A O 1
ATOM 1594 N N . ILE A 1 211 ? -24.828 -1.584 5.979 1.00 59.97 211 ILE A N 1
ATOM 1595 C CA . ILE A 1 211 ? -24.261 -0.928 4.794 1.00 59.97 211 ILE A CA 1
ATOM 1596 C C . ILE A 1 211 ? -23.641 -1.977 3.832 1.00 59.97 211 ILE A C 1
ATOM 1598 O O . ILE A 1 211 ? -23.018 -1.611 2.839 1.00 59.97 211 ILE A O 1
ATOM 1602 N N . GLU A 1 212 ? -23.767 -3.277 4.133 1.00 54.47 212 GLU A N 1
ATOM 1603 C CA . GLU A 1 212 ? -23.321 -4.396 3.277 1.00 54.47 212 GLU A CA 1
ATOM 1604 C C . GLU A 1 212 ? -24.335 -4.761 2.180 1.00 54.47 212 GLU A C 1
ATOM 1606 O O . GLU A 1 212 ? -25.553 -4.785 2.470 1.00 54.47 212 GLU A O 1
#

Foldseek 3Di:
DDFPWDWDAFDCAPQRKTKTKIKGWDADPLGIAIKMWMWIDGHPHPDIDTQDIQGSVNLPHHFDKDWDQDPVQGIKIKHWHFDDQPLADEDSQGDGWIKIWIWGDDNRGTDTPDIDIQAFPVVLVSQLLVCLLVVNLVSNVVAAPDSVQNVVCVVVVSNDQQGGKYWDGPDDRRDQWTWIAHHDFWIKIWGWDDDPSHIHTHHMDTDGPPVD

Organism: Eiseniibacteriota bacterium (NCBI:txid2212470)

Radius of gyration: 21.44 Å; chains: 1; bounding box: 53×32×64 Å

Secondary structure (DSSP, 8-state):
-----EEEEEEE-TTS-EEEEEEEEEEETTEEEEEEEEEEE-TT----EEEEEE-HHHHTSSEEEEEEEETTTEEEEEEEEEEPPTTB---TTS--EEEEEEEEEETTEEEEEEEEE---HHHHHHHHHHHHHTT-HHHHHTTBSSHHHHHHHHHTTTTS-SS-EEEPTT--TT-SEEEEEETTTEEEEEEEEEETTEEEEEEEEE--STT-

pLDDT: mean 89.34, std 13.87, range [32.06, 98.69]